Protein AF-A0ABD1KJH2-F1 (afdb_monomer)

Solvent-accessible surface area (backbone atoms only — not comparable to full-atom values): 18115 Å² total; per-residue (Å²): 64,39,42,34,45,56,58,54,55,60,38,41,44,38,69,63,39,40,56,50,40,53,75,70,66,50,57,67,69,61,44,49,51,54,33,47,62,28,43,69,40,74,42,67,56,70,62,90,91,47,66,54,73,73,44,67,38,58,54,17,41,66,80,92,47,86,57,35,66,54,52,54,48,62,62,51,56,87,71,77,53,78,57,99,46,35,38,56,47,76,56,88,60,42,35,36,44,50,59,61,67,54,98,81,52,46,62,70,48,52,52,52,52,52,54,49,52,54,47,27,57,76,60,53,45,48,69,26,66,91,68,20,34,32,58,69,73,69,88,61,96,77,68,79,86,80,80,73,57,66,57,100,88,40,73,43,50,75,41,63,62,49,74,57,96,89,41,45,47,34,37,81,71,53,35,64,72,30,48,52,53,40,44,56,54,42,51,58,42,46,51,52,53,49,53,43,44,75,69,68,52,52,48,70,61,45,46,49,46,40,52,69,62,33,45,51,60,65,53,53,68,26,66,78,46,52,88,68,44,53,72,71,55,50,54,54,49,38,51,52,44,52,54,44,15,66,66,36,71,47,93,60,84,46,59,66,60,51,22,52,55,50,34,52,52,48,49,50,60,32,71,76,28,87,85,38,92,57,22,67,60,56,55,54,58,69,74,45,91,62,87,88,60,63,88,69,62,72,79,81,74,87,80,84,87,78,86,87,89,133

InterPro domains:
  IPR000477 Reverse transcriptase domain [PF00078] (1-169)
  IPR000477 Reverse transcriptase domain [PS50878] (1-169)
  IPR015095 Alkylated DNA repair protein AlkB, homologue 8, N-terminal [PF09004] (175-213)

Organism: NCBI:txid363190

Structure (mmCIF, N/CA/C/O backbone):
data_AF-A0ABD1KJH2-F1
#
_entry.id   AF-A0ABD1KJH2-F1
#
loop_
_atom_site.group_PDB
_atom_site.id
_atom_site.type_symbol
_atom_site.label_atom_id
_atom_site.label_alt_id
_atom_site.label_comp_id
_atom_site.label_asym_id
_atom_site.label_entity_id
_atom_site.label_seq_id
_atom_site.pdbx_PDB_ins_code
_atom_site.Cartn_x
_atom_site.Cartn_y
_atom_site.Cartn_z
_atom_site.occupancy
_atom_site.B_iso_or_equiv
_atom_site.auth_seq_id
_atom_site.auth_comp_id
_atom_site.auth_asym_id
_atom_site.auth_atom_id
_atom_site.pdbx_PDB_model_num
ATOM 1 N N . MET A 1 1 ? 0.202 -4.446 14.230 1.00 95.38 1 MET A N 1
ATOM 2 C CA . MET A 1 1 ? -0.786 -5.326 13.575 1.00 95.38 1 MET A CA 1
ATOM 3 C C . MET A 1 1 ? -1.142 -4.833 12.180 1.00 95.38 1 MET A C 1
ATOM 5 O O . MET A 1 1 ? -1.310 -3.631 11.999 1.00 95.38 1 MET A O 1
ATOM 9 N N . PHE A 1 2 ? -1.287 -5.746 11.222 1.00 96.88 2 PHE A N 1
ATOM 10 C CA . PHE A 1 2 ? -1.829 -5.494 9.885 1.00 96.88 2 PHE A CA 1
ATOM 11 C C . PHE A 1 2 ? -3.152 -6.243 9.736 1.00 96.88 2 PHE A C 1
ATOM 13 O O . PHE A 1 2 ? -3.182 -7.448 9.970 1.00 96.88 2 PHE A O 1
ATOM 20 N N . PHE A 1 3 ? -4.206 -5.545 9.332 1.00 95.62 3 PHE A N 1
ATOM 21 C CA . PHE A 1 3 ? -5.552 -6.064 9.111 1.00 95.62 3 PHE A CA 1
ATOM 22 C C . PHE A 1 3 ? -5.906 -6.003 7.626 1.00 95.62 3 PHE A C 1
ATOM 24 O O . PHE A 1 3 ? -5.542 -5.054 6.923 1.00 95.62 3 PHE A O 1
ATOM 31 N N . ASP A 1 4 ? -6.662 -7.001 7.181 1.00 93.12 4 ASP A N 1
ATOM 32 C CA . ASP A 1 4 ? -7.236 -7.099 5.839 1.00 93.12 4 ASP A CA 1
ATOM 33 C C . ASP A 1 4 ? -8.707 -7.488 5.993 1.00 93.12 4 ASP A C 1
ATOM 35 O O . ASP A 1 4 ? -9.040 -8.350 6.812 1.00 93.12 4 ASP A O 1
ATOM 39 N N . PHE A 1 5 ? -9.591 -6.852 5.230 1.00 92.12 5 PHE A N 1
ATOM 40 C CA . PHE A 1 5 ? -11.009 -7.195 5.242 1.00 92.12 5 PHE A CA 1
ATOM 41 C C . PHE A 1 5 ? -11.312 -8.330 4.262 1.00 92.12 5 PHE A C 1
ATOM 43 O O . PHE A 1 5 ? -10.869 -8.340 3.111 1.00 92.12 5 PHE A O 1
ATOM 50 N N . SER A 1 6 ? -12.172 -9.250 4.680 1.00 88.06 6 SER A N 1
ATOM 51 C CA . SER A 1 6 ? -12.811 -10.212 3.793 1.00 88.06 6 SER A CA 1
ATOM 52 C C . SER A 1 6 ? -13.794 -9.466 2.892 1.00 88.06 6 SER A C 1
ATOM 54 O O . SER A 1 6 ? -14.919 -9.173 3.277 1.00 88.06 6 SER A O 1
ATOM 56 N N . SER A 1 7 ? -13.357 -9.143 1.672 1.00 85.56 7 SER A N 1
ATOM 57 C CA . SER A 1 7 ? -14.203 -8.548 0.631 1.00 85.56 7 SER A CA 1
ATOM 58 C C . SER A 1 7 ? -14.781 -7.157 0.970 1.00 85.56 7 SER A C 1
ATOM 60 O O . SER A 1 7 ? -15.967 -6.907 0.759 1.00 85.56 7 SER A O 1
ATOM 62 N N . ALA A 1 8 ? -13.924 -6.228 1.407 1.00 86.19 8 ALA A N 1
ATOM 63 C CA . ALA A 1 8 ? -14.274 -4.890 1.917 1.00 86.19 8 ALA A CA 1
ATOM 64 C C . ALA A 1 8 ? -15.369 -4.117 1.145 1.00 86.19 8 ALA A C 1
ATOM 66 O O . ALA A 1 8 ? -16.305 -3.598 1.743 1.00 86.19 8 ALA A O 1
ATOM 67 N N . PHE A 1 9 ? -15.285 -4.025 -0.186 1.00 87.69 9 PHE A N 1
ATOM 68 C CA . PHE A 1 9 ? -16.280 -3.267 -0.960 1.00 87.69 9 PHE A CA 1
ATOM 69 C C . PHE A 1 9 ? -17.652 -3.933 -0.993 1.00 87.69 9 PHE A C 1
ATOM 71 O O . PHE A 1 9 ? -18.656 -3.234 -1.077 1.00 87.69 9 PHE A O 1
ATOM 78 N N . ASN A 1 10 ? -17.705 -5.262 -0.902 1.00 87.94 10 ASN A N 1
ATOM 79 C CA . ASN A 1 10 ? -18.956 -6.013 -0.982 1.00 87.94 10 ASN A CA 1
ATOM 80 C C . ASN A 1 10 ? -19.683 -6.089 0.366 1.00 87.94 10 ASN A C 1
ATOM 82 O O . ASN A 1 10 ? -20.748 -6.685 0.426 1.00 87.94 10 ASN A O 1
ATOM 86 N N . THR A 1 11 ? -19.122 -5.523 1.437 1.00 90.69 11 THR A N 1
ATOM 87 C CA . THR A 1 11 ? -19.711 -5.562 2.785 1.00 90.69 11 THR A CA 1
ATOM 88 C C . THR A 1 11 ? -20.284 -4.219 3.237 1.00 90.69 11 THR A C 1
ATOM 90 O O . THR A 1 11 ? -20.877 -4.138 4.311 1.00 90.69 11 THR A O 1
ATOM 93 N N . ILE A 1 12 ? -20.152 -3.163 2.423 1.00 91.88 12 ILE A N 1
ATOM 94 C CA . ILE A 1 12 ? -20.725 -1.844 2.721 1.00 91.88 12 ILE A CA 1
ATOM 95 C C . ILE A 1 12 ? -22.243 -1.970 2.884 1.00 91.88 12 ILE A C 1
ATOM 97 O O . ILE A 1 12 ? -22.939 -2.398 1.968 1.00 91.88 12 ILE A O 1
ATOM 101 N N . GLN A 1 13 ? -22.762 -1.538 4.030 1.00 94.25 13 GLN A N 1
ATOM 102 C CA . GLN A 1 13 ? -24.199 -1.478 4.284 1.00 94.25 13 GLN A CA 1
ATOM 103 C C . GLN A 1 13 ? -24.724 -0.083 3.940 1.00 94.25 13 GLN A C 1
ATOM 105 O O . GLN A 1 13 ? -24.321 0.899 4.570 1.00 94.25 13 GLN A O 1
ATOM 110 N N . ALA A 1 14 ? -25.636 0.016 2.969 1.00 93.50 14 ALA A N 1
ATOM 111 C CA . ALA A 1 14 ? -26.140 1.301 2.474 1.00 93.50 14 ALA A CA 1
ATOM 112 C C . ALA A 1 14 ? -26.755 2.166 3.590 1.00 93.50 14 ALA A C 1
ATOM 114 O O . ALA A 1 14 ? -26.464 3.357 3.683 1.00 93.50 14 ALA A O 1
ATOM 115 N N . LEU A 1 15 ? -27.532 1.557 4.493 1.00 93.81 15 LEU A N 1
ATOM 116 C CA . LEU A 1 15 ? -28.161 2.263 5.616 1.00 93.81 15 LEU A CA 1
ATOM 117 C C . LEU A 1 15 ? -27.140 2.764 6.649 1.00 93.81 15 LEU A C 1
ATOM 119 O O . LEU A 1 15 ? -27.231 3.904 7.095 1.00 93.81 15 LEU A O 1
ATOM 123 N N . LEU A 1 16 ? -26.118 1.965 6.979 1.00 95.81 16 LEU A N 1
ATOM 124 C CA . LEU A 1 16 ? -25.054 2.415 7.886 1.00 95.81 16 LEU A CA 1
ATOM 125 C C . LEU A 1 16 ? -24.235 3.549 7.260 1.00 95.81 16 LEU A C 1
ATOM 127 O O . LEU A 1 16 ? -23.859 4.498 7.951 1.00 95.81 16 LEU A O 1
ATOM 131 N N . LEU A 1 17 ? -23.973 3.477 5.949 1.00 96.06 17 LEU A N 1
ATOM 132 C CA . LEU A 1 17 ? -23.301 4.556 5.234 1.00 96.06 17 LEU A CA 1
ATOM 133 C C . LEU A 1 17 ? -24.150 5.829 5.236 1.00 96.06 17 LEU A C 1
ATOM 135 O O . LEU A 1 17 ? -23.622 6.895 5.540 1.00 96.06 17 LEU A O 1
ATOM 139 N N . ARG A 1 18 ? -25.453 5.724 4.960 1.00 96.50 18 ARG A N 1
ATOM 140 C CA . ARG A 1 18 ? -26.409 6.838 5.021 1.00 96.50 18 ARG A CA 1
ATOM 141 C C . ARG A 1 18 ? -26.317 7.577 6.356 1.00 96.50 18 ARG A C 1
ATOM 143 O O . ARG A 1 18 ? -26.118 8.790 6.369 1.00 96.50 18 ARG A O 1
ATOM 150 N N . ASP A 1 19 ? -26.372 6.853 7.471 1.00 96.75 19 ASP A N 1
ATOM 151 C CA . ASP A 1 19 ? -26.316 7.450 8.810 1.00 96.75 19 ASP A CA 1
ATOM 152 C C . ASP A 1 19 ? -24.954 8.095 9.113 1.00 96.75 19 ASP A C 1
ATOM 154 O O . ASP A 1 19 ? -24.866 9.108 9.813 1.00 96.75 19 ASP A O 1
ATOM 158 N N . LYS A 1 20 ? -23.858 7.535 8.587 1.00 97.12 20 LYS A N 1
ATOM 159 C CA . LYS A 1 20 ? -22.526 8.159 8.667 1.00 97.12 20 LYS A CA 1
ATOM 160 C C . LYS A 1 20 ? -22.468 9.454 7.855 1.00 97.12 20 LYS A C 1
ATOM 162 O O . LYS A 1 20 ? -21.992 10.457 8.375 1.00 97.12 20 LYS A O 1
ATOM 167 N N . LEU A 1 21 ? -22.986 9.460 6.627 1.00 97.31 21 LEU A N 1
ATOM 168 C CA . LEU A 1 21 ? -22.992 10.640 5.757 1.00 97.31 21 LEU A CA 1
ATOM 169 C C . LEU A 1 21 ? -23.829 11.782 6.349 1.00 97.31 21 LEU A C 1
ATOM 171 O O . LEU A 1 21 ? -23.387 12.930 6.342 1.00 97.31 21 LEU A O 1
ATOM 175 N N . LEU A 1 22 ? -24.992 11.473 6.932 1.00 97.25 22 LEU A N 1
ATOM 176 C CA . LEU A 1 22 ? -25.810 12.467 7.636 1.00 97.25 22 LEU A CA 1
ATOM 177 C C . LEU A 1 22 ? -25.064 13.065 8.835 1.00 97.25 22 LEU A C 1
ATOM 179 O O . LEU A 1 22 ? -25.055 14.281 9.007 1.00 97.25 22 LEU A O 1
ATOM 183 N N . ARG A 1 23 ? -24.371 12.236 9.630 1.00 96.50 23 ARG A N 1
ATOM 184 C CA . ARG A 1 23 ? -23.531 12.711 10.747 1.00 96.50 23 ARG A CA 1
ATOM 185 C C . ARG A 1 23 ? -22.351 13.573 10.295 1.00 96.50 23 ARG A C 1
ATOM 187 O O . ARG A 1 23 ? -21.915 14.435 11.049 1.00 96.50 23 ARG A O 1
ATOM 194 N N . MET A 1 24 ? -21.853 13.367 9.077 1.00 96.38 24 MET A N 1
ATOM 195 C CA . MET A 1 24 ? -20.818 14.208 8.463 1.00 96.38 24 MET A CA 1
ATOM 196 C C . MET A 1 24 ? -21.357 15.533 7.908 1.00 96.38 24 MET A C 1
ATOM 198 O O . MET A 1 24 ? -20.565 16.353 7.449 1.00 96.38 24 MET A O 1
ATOM 202 N N . GLY A 1 25 ? -22.675 15.754 7.925 1.00 96.56 25 GLY A N 1
ATOM 203 C CA . GLY A 1 25 ? -23.295 16.958 7.371 1.00 96.56 25 GLY A CA 1
ATOM 204 C C . GLY A 1 25 ? -23.375 16.966 5.843 1.00 96.56 25 GLY A C 1
ATOM 205 O O . GLY A 1 25 ? -23.442 18.038 5.244 1.00 96.56 25 GLY A O 1
ATOM 206 N N . VAL A 1 26 ? -23.349 15.794 5.198 1.00 96.94 26 VAL A N 1
ATOM 207 C CA . VAL A 1 26 ? -23.596 15.687 3.753 1.00 96.94 26 VAL A CA 1
ATOM 208 C C . VAL A 1 26 ? -25.055 16.051 3.462 1.00 96.94 26 VAL A C 1
ATOM 210 O O . VAL A 1 26 ? -25.959 15.689 4.215 1.00 96.94 26 VAL A O 1
ATOM 213 N N . GLU A 1 27 ? -25.278 16.776 2.367 1.00 97.62 27 GLU A N 1
ATOM 214 C CA . GLU A 1 27 ? -26.602 17.254 1.963 1.00 97.62 27 GLU A CA 1
ATOM 215 C C . GLU A 1 27 ? -27.600 16.080 1.792 1.00 97.62 27 GLU A C 1
ATOM 217 O O . GLU A 1 27 ? -27.249 15.077 1.160 1.00 97.62 27 GLU A O 1
ATOM 222 N N . PRO A 1 28 ? -28.823 16.157 2.361 1.00 96.56 28 PRO A N 1
ATOM 223 C CA . PRO A 1 28 ? -29.771 15.037 2.374 1.00 96.56 28 PRO A CA 1
ATOM 224 C C . PRO A 1 28 ? -30.161 14.486 0.996 1.00 96.56 28 PRO A C 1
ATOM 226 O O . PRO A 1 28 ? -30.356 13.275 0.866 1.00 96.56 28 PRO A O 1
ATOM 229 N N . GLY A 1 29 ? -30.266 15.333 -0.030 1.00 97.62 29 GLY A N 1
ATOM 230 C CA . GLY A 1 29 ? -30.514 14.922 -1.411 1.00 97.62 29 GLY A CA 1
ATOM 231 C C . GLY A 1 29 ? -29.389 14.045 -1.958 1.00 97.62 29 GLY A C 1
ATOM 232 O O . GLY A 1 29 ? -29.650 12.954 -2.464 1.00 97.62 29 GLY A O 1
ATOM 233 N N . LEU A 1 30 ? -28.131 14.451 -1.770 1.00 96.94 30 LEU A N 1
ATOM 234 C CA . LEU A 1 30 ? -26.968 13.638 -2.136 1.00 96.94 30 LEU A CA 1
ATOM 235 C C . LEU A 1 30 ? -26.913 12.325 -1.345 1.00 96.94 30 LEU A C 1
ATOM 237 O O . LEU A 1 30 ? -26.617 11.279 -1.917 1.00 96.94 30 LEU A O 1
ATOM 241 N N . VAL A 1 31 ? -27.221 12.348 -0.046 1.00 97.25 31 VAL A N 1
ATOM 242 C CA . VAL A 1 31 ? -27.303 11.125 0.771 1.00 97.25 31 VAL A CA 1
ATOM 243 C C . VAL A 1 31 ? -28.367 10.164 0.236 1.00 97.25 31 VAL A C 1
ATOM 245 O O . VAL A 1 31 ? -28.123 8.958 0.165 1.00 97.25 31 VAL A O 1
ATOM 248 N N . THR A 1 32 ? -29.528 10.688 -0.154 1.00 95.88 32 THR A N 1
ATOM 249 C CA . THR A 1 32 ? -30.624 9.898 -0.731 1.00 95.88 32 THR A CA 1
ATOM 250 C C . THR A 1 32 ? -30.180 9.267 -2.046 1.00 95.88 32 THR A C 1
ATOM 252 O O . THR A 1 32 ? -30.239 8.047 -2.172 1.00 95.88 32 THR A O 1
ATOM 255 N N . TRP A 1 33 ? -29.584 10.058 -2.943 1.00 95.31 33 TRP A N 1
ATOM 256 C CA . TRP A 1 33 ? -29.038 9.562 -4.207 1.00 95.31 33 TRP A CA 1
ATOM 257 C C . TRP A 1 33 ? -27.969 8.476 -4.008 1.00 95.31 33 TRP A C 1
ATOM 259 O O . TRP A 1 33 ? -28.001 7.454 -4.687 1.00 95.31 33 TRP A O 1
ATOM 269 N N . ILE A 1 34 ? -27.038 8.649 -3.058 1.00 94.56 34 ILE A N 1
ATOM 270 C CA . ILE A 1 34 ? -26.020 7.627 -2.745 1.00 94.56 34 ILE A CA 1
ATOM 271 C C . ILE A 1 34 ? -26.677 6.351 -2.209 1.00 94.56 34 ILE A C 1
ATOM 273 O O . ILE A 1 34 ? -26.237 5.250 -2.536 1.00 94.56 34 ILE A O 1
ATOM 277 N N . THR A 1 35 ? -27.703 6.488 -1.368 1.00 94.06 35 THR A N 1
ATOM 278 C CA . THR A 1 35 ? -28.411 5.335 -0.799 1.00 94.06 35 THR A CA 1
ATOM 279 C C . THR A 1 35 ? -29.108 4.549 -1.906 1.00 94.06 35 THR A C 1
ATOM 281 O O . THR A 1 35 ? -28.865 3.353 -2.023 1.00 94.06 35 THR A O 1
ATOM 284 N N . GLU A 1 36 ? -29.875 5.226 -2.764 1.00 91.69 36 GLU A N 1
ATOM 285 C CA . GLU A 1 36 ? -30.549 4.630 -3.926 1.00 91.69 36 GLU A CA 1
ATOM 286 C C . GLU A 1 36 ? -29.548 3.984 -4.893 1.00 91.69 36 GLU A C 1
ATOM 288 O O . GLU A 1 36 ? -29.733 2.841 -5.306 1.00 91.69 36 GLU A O 1
ATOM 293 N N . TYR A 1 37 ? -28.426 4.658 -5.176 1.00 90.56 37 TYR A N 1
ATOM 294 C CA . TYR A 1 37 ? -27.330 4.125 -5.991 1.00 90.56 37 TYR A CA 1
ATOM 295 C C . TYR A 1 37 ? -26.793 2.785 -5.464 1.00 90.56 37 TYR A C 1
ATOM 297 O O . TYR A 1 37 ? -26.403 1.926 -6.254 1.00 90.56 37 TYR A O 1
ATOM 305 N N . LEU A 1 38 ? -26.751 2.597 -4.141 1.00 90.75 38 LEU A N 1
ATOM 306 C CA . LEU A 1 38 ? -26.267 1.364 -3.517 1.00 90.75 38 LEU A CA 1
ATOM 307 C C . LEU A 1 38 ? -27.341 0.280 -3.378 1.00 90.75 38 LEU A C 1
ATOM 309 O O . LEU A 1 38 ? -26.977 -0.886 -3.262 1.00 90.75 38 LEU A O 1
ATOM 313 N N . THR A 1 39 ? -28.629 0.634 -3.360 1.00 89.88 39 THR A N 1
ATOM 314 C CA . THR A 1 39 ? -29.721 -0.324 -3.110 1.00 89.88 39 THR A CA 1
ATOM 315 C C . THR A 1 39 ? -30.508 -0.726 -4.346 1.00 89.88 39 THR A C 1
ATOM 317 O O . THR A 1 39 ? -31.104 -1.797 -4.348 1.00 89.88 39 THR A O 1
ATOM 320 N N . GLU A 1 40 ? -30.532 0.102 -5.387 1.00 82.88 40 GLU A N 1
ATOM 321 C CA . GLU A 1 40 ? -31.359 -0.105 -6.583 1.00 82.88 40 GLU A CA 1
ATOM 322 C C . GLU A 1 40 ? -30.522 -0.414 -7.829 1.00 82.88 40 GLU A C 1
ATOM 324 O O . GLU A 1 40 ? -30.954 -0.191 -8.958 1.00 82.88 40 GLU A O 1
ATOM 329 N N . TRP A 1 41 ? -29.308 -0.939 -7.645 1.00 80.06 41 TRP A N 1
ATOM 330 C CA . TRP A 1 41 ? -28.417 -1.264 -8.755 1.00 80.06 41 TRP A CA 1
ATOM 331 C C . TRP A 1 41 ? -28.625 -2.709 -9.243 1.00 80.06 41 TRP A C 1
ATOM 333 O O . TRP A 1 41 ? -28.169 -3.646 -8.575 1.00 80.06 41 TRP A O 1
ATOM 343 N N . PRO A 1 42 ? -29.249 -2.941 -10.417 1.00 84.94 42 PRO A N 1
ATOM 344 C CA . PRO A 1 42 ? -29.352 -4.275 -10.992 1.00 84.94 42 PRO A CA 1
ATOM 345 C C . PRO A 1 42 ? -27.998 -4.741 -11.541 1.00 84.94 42 PRO A C 1
ATOM 347 O O . PRO A 1 42 ? -27.296 -4.017 -12.249 1.00 84.94 42 PRO A O 1
ATOM 350 N N . GLN A 1 43 ? -27.637 -5.982 -11.236 1.00 85.88 43 GLN A N 1
ATOM 351 C CA . GLN A 1 43 ? -26.412 -6.640 -11.677 1.00 85.88 43 GLN A CA 1
ATOM 352 C C . GLN A 1 43 ? -26.763 -7.924 -12.427 1.00 85.88 43 GLN A C 1
ATOM 354 O O . GLN A 1 43 ? -27.661 -8.658 -12.030 1.00 85.88 43 GLN A O 1
ATOM 359 N N . PHE A 1 44 ? -26.048 -8.216 -13.508 1.00 89.44 44 PHE A N 1
ATOM 360 C CA . PHE A 1 44 ? -26.189 -9.462 -14.259 1.00 89.44 44 PHE A CA 1
ATOM 361 C C . PHE A 1 44 ? -24.841 -9.856 -14.864 1.00 89.44 44 PHE A C 1
ATOM 363 O O . PHE A 1 44 ? -23.944 -9.025 -15.024 1.00 89.44 44 PHE A O 1
ATOM 370 N N . VAL A 1 45 ? -24.694 -11.130 -15.216 1.00 90.50 45 VAL A N 1
ATOM 371 C CA . VAL A 1 45 ? -23.494 -11.662 -15.868 1.00 90.50 45 VAL A CA 1
ATOM 372 C C . VAL A 1 45 ? -23.811 -11.932 -17.333 1.00 90.50 45 VAL A C 1
ATOM 374 O O . VAL A 1 45 ? -24.830 -12.541 -17.654 1.00 90.50 45 VAL A O 1
ATOM 377 N N . ARG A 1 46 ? -22.920 -11.501 -18.230 1.00 93.50 46 ARG A N 1
ATOM 378 C CA . ARG A 1 46 ? -22.999 -11.803 -19.661 1.00 93.50 46 ARG A CA 1
ATOM 379 C C . ARG A 1 46 ? -21.814 -12.666 -20.084 1.00 93.50 46 ARG A C 1
ATOM 381 O O . ARG A 1 46 ? -20.666 -12.280 -19.872 1.00 93.50 46 ARG A O 1
ATOM 388 N N . LEU A 1 47 ? -22.095 -13.806 -20.712 1.00 95.25 47 LEU A N 1
ATOM 389 C CA . LEU A 1 47 ? -21.100 -14.706 -21.296 1.00 95.25 47 LEU A CA 1
ATOM 390 C C . LEU A 1 47 ? -21.395 -14.878 -22.791 1.00 95.25 47 LEU A C 1
ATOM 392 O O . LEU A 1 47 ? -22.296 -15.622 -23.177 1.00 95.25 47 LEU A O 1
ATOM 396 N N . GLY A 1 48 ? -20.645 -14.168 -23.638 1.00 94.00 48 GLY A N 1
ATOM 397 C CA . GLY A 1 48 ? -20.938 -14.095 -25.073 1.00 94.00 48 GLY A CA 1
ATOM 398 C C . GLY A 1 48 ? -22.293 -13.428 -25.316 1.00 94.00 48 GLY A C 1
ATOM 399 O O . GLY A 1 48 ? -22.480 -12.265 -24.956 1.00 94.00 48 GLY A O 1
ATOM 400 N N . ASP A 1 49 ? -23.239 -14.175 -25.882 1.00 94.25 49 ASP A N 1
ATOM 401 C CA . ASP A 1 49 ? -24.605 -13.703 -26.155 1.00 94.25 49 ASP A CA 1
ATOM 402 C C . ASP A 1 49 ? -25.621 -14.103 -25.077 1.00 94.25 49 ASP A C 1
ATOM 404 O O . ASP A 1 49 ? -26.769 -13.665 -25.110 1.00 94.25 49 ASP A O 1
ATOM 408 N N . LEU A 1 50 ? -25.206 -14.897 -24.087 1.00 95.25 50 LEU A N 1
ATOM 409 C CA . LEU A 1 50 ? -26.059 -15.297 -22.972 1.00 95.25 50 LEU A CA 1
ATOM 410 C C . LEU A 1 50 ? -25.972 -14.269 -21.846 1.00 95.25 50 LEU A C 1
ATOM 412 O O . LEU A 1 50 ? -24.880 -13.850 -21.461 1.00 95.25 50 LEU A O 1
ATOM 416 N N . THR A 1 51 ? -27.126 -13.893 -21.299 1.00 95.81 51 THR A N 1
ATOM 417 C CA . THR A 1 51 ? -27.246 -12.952 -20.177 1.00 95.81 51 THR A CA 1
ATOM 418 C C . THR A 1 51 ? -28.034 -13.621 -19.058 1.00 95.81 51 THR A C 1
ATOM 420 O O . THR A 1 51 ? -29.045 -14.266 -19.331 1.00 95.81 51 THR A O 1
ATOM 423 N N . SER A 1 52 ? -27.556 -13.512 -17.818 1.00 94.62 52 SER A N 1
ATOM 424 C CA . SER A 1 52 ? -28.296 -13.993 -16.651 1.00 94.62 52 SER A CA 1
ATOM 425 C C . SER A 1 52 ? -29.508 -13.111 -16.362 1.00 94.62 52 SER A C 1
ATOM 427 O O . SER A 1 52 ? -29.615 -11.986 -16.852 1.00 94.62 52 SER A O 1
ATOM 429 N N . GLU A 1 53 ? -30.383 -13.587 -15.485 1.00 93.38 53 GLU A N 1
ATOM 430 C CA . GLU A 1 53 ? -31.357 -12.716 -14.835 1.00 93.38 53 GLU A CA 1
ATOM 431 C C . GLU A 1 53 ? -30.644 -11.620 -14.025 1.00 93.38 53 GLU A C 1
ATOM 433 O O . GLU A 1 53 ? -29.496 -11.791 -13.588 1.00 93.38 53 GLU A O 1
ATOM 438 N N . ALA A 1 54 ? -31.318 -10.479 -13.868 1.00 91.06 54 ALA A N 1
ATOM 439 C CA . ALA A 1 54 ? -30.810 -9.362 -13.090 1.00 91.06 54 ALA A CA 1
ATOM 440 C C . ALA A 1 54 ? -31.089 -9.579 -11.600 1.00 91.06 54 ALA A C 1
ATOM 442 O O . ALA A 1 54 ? -32.206 -9.903 -11.204 1.00 91.06 54 ALA A O 1
ATOM 443 N N . VAL A 1 55 ? -30.073 -9.348 -10.776 1.00 87.94 55 VAL A N 1
ATOM 444 C CA . VAL A 1 55 ? -30.145 -9.392 -9.317 1.00 87.94 55 VAL A CA 1
ATOM 445 C C . VAL A 1 55 ? -29.878 -7.994 -8.785 1.00 87.94 55 VAL A C 1
ATOM 447 O O . VAL A 1 55 ? -28.898 -7.357 -9.164 1.00 87.94 55 VAL A O 1
ATOM 450 N N . VAL A 1 56 ? -30.741 -7.513 -7.898 1.00 84.88 56 VAL A N 1
ATOM 451 C CA . VAL A 1 56 ? -30.518 -6.260 -7.174 1.00 84.88 56 VAL A CA 1
ATOM 452 C C . VAL A 1 56 ? -29.853 -6.597 -5.844 1.00 84.88 56 VAL A C 1
ATOM 454 O O . VAL A 1 56 ? -30.360 -7.432 -5.094 1.00 84.88 56 VAL A O 1
ATOM 457 N N . SER A 1 57 ? -28.707 -5.975 -5.565 1.00 80.88 57 SER A N 1
ATOM 458 C CA . SER A 1 57 ? -28.028 -6.097 -4.272 1.00 80.88 57 SER A CA 1
ATOM 459 C C . SER A 1 57 ? -28.278 -4.849 -3.442 1.00 80.88 57 SER A C 1
ATOM 461 O O . SER A 1 57 ? -28.123 -3.740 -3.940 1.00 80.88 57 SER A O 1
ATOM 463 N N . SER A 1 58 ? -28.608 -5.036 -2.166 1.00 81.88 58 SER A N 1
ATOM 464 C CA . SER A 1 58 ? -28.687 -3.964 -1.168 1.00 81.88 58 SER A CA 1
ATOM 465 C C . SER A 1 58 ? -27.414 -3.833 -0.322 1.00 81.88 58 SER A C 1
ATOM 467 O O . SER A 1 58 ? -27.349 -2.993 0.579 1.00 81.88 58 SER A O 1
ATOM 469 N N . ILE A 1 59 ? -26.411 -4.677 -0.592 1.00 87.62 59 ILE A N 1
ATOM 470 C CA . ILE A 1 59 ? -25.147 -4.743 0.141 1.00 87.62 59 ILE A CA 1
ATOM 471 C C . ILE A 1 59 ? -23.983 -4.621 -0.841 1.00 87.62 59 ILE A C 1
ATOM 473 O O . ILE A 1 59 ? -23.958 -5.243 -1.909 1.00 87.62 59 ILE A O 1
ATOM 477 N N . GLY A 1 60 ? -22.991 -3.845 -0.427 1.00 87.94 60 GLY A N 1
ATOM 478 C CA . GLY A 1 60 ? -21.768 -3.601 -1.161 1.00 87.94 60 GLY A CA 1
ATOM 479 C C . GLY A 1 60 ? -21.872 -2.425 -2.123 1.00 87.94 60 GLY A C 1
ATOM 480 O O . GLY A 1 60 ? -22.950 -1.990 -2.514 1.00 87.94 60 GLY A O 1
ATOM 481 N N . ALA A 1 61 ? -20.715 -1.904 -2.514 1.00 87.19 61 ALA A N 1
ATOM 482 C CA . ALA A 1 61 ? -20.612 -0.915 -3.574 1.00 87.19 61 ALA A CA 1
ATOM 483 C C . ALA A 1 61 ? -20.163 -1.592 -4.882 1.00 87.19 61 ALA A C 1
ATOM 485 O O . ALA A 1 61 ? -19.246 -2.421 -4.850 1.00 87.19 61 ALA A O 1
ATOM 486 N N . PRO A 1 62 ? -20.747 -1.235 -6.043 1.00 83.25 62 PRO A N 1
ATOM 487 C CA . PRO A 1 62 ? -20.386 -1.837 -7.324 1.00 83.25 62 PRO A CA 1
ATOM 488 C C . PRO A 1 62 ? -18.881 -1.734 -7.618 1.00 83.25 62 PRO A C 1
ATOM 490 O O . PRO A 1 62 ? -18.317 -0.636 -7.725 1.00 83.25 62 PRO A O 1
ATOM 493 N N . GLN A 1 63 ? -18.203 -2.877 -7.741 1.00 80.50 63 GLN A N 1
ATOM 494 C CA . GLN A 1 63 ? -16.765 -2.899 -8.014 1.00 80.50 63 GLN A CA 1
ATOM 495 C C . GLN A 1 63 ? -16.463 -2.364 -9.418 1.00 80.50 63 GLN A C 1
ATOM 497 O O . GLN A 1 63 ? -17.194 -2.617 -10.371 1.00 80.50 63 GLN A O 1
ATOM 502 N N . GLY A 1 64 ? -15.369 -1.611 -9.546 1.00 82.06 64 GLY A N 1
ATOM 503 C CA . GLY A 1 64 ? -14.968 -0.985 -10.811 1.00 82.06 64 GLY A CA 1
ATOM 504 C C . GLY A 1 64 ? -15.590 0.389 -11.070 1.00 82.06 64 GLY A C 1
ATOM 505 O O . GLY A 1 64 ? -15.209 1.048 -12.035 1.00 82.06 64 GLY A O 1
ATOM 506 N N . THR A 1 65 ? -16.487 0.863 -10.200 1.00 87.38 65 THR A N 1
ATOM 507 C CA . THR A 1 65 ? -16.980 2.244 -10.271 1.00 87.38 65 THR A CA 1
ATOM 508 C C . THR A 1 65 ? -16.023 3.214 -9.578 1.00 87.38 65 THR A C 1
ATOM 510 O O . THR A 1 65 ? -15.326 2.864 -8.623 1.00 87.38 65 THR A O 1
ATOM 513 N N . VAL A 1 66 ? -15.998 4.461 -10.056 1.00 89.12 66 VAL A N 1
ATOM 514 C CA . VAL A 1 66 ? -15.157 5.536 -9.495 1.00 89.12 66 VAL A CA 1
ATOM 515 C C . VAL A 1 66 ? -15.573 5.891 -8.063 1.00 89.12 66 VAL A C 1
ATOM 517 O O . VAL A 1 66 ? -14.746 6.337 -7.271 1.00 89.12 66 VAL A O 1
ATOM 520 N N . LEU A 1 67 ? -16.846 5.673 -7.717 1.00 90.69 67 LEU A N 1
ATOM 521 C CA . LEU A 1 67 ? -17.416 6.086 -6.440 1.00 90.69 67 LEU A CA 1
ATOM 522 C C . LEU A 1 67 ? -17.125 5.087 -5.306 1.00 90.69 67 LEU A C 1
ATOM 524 O O . LEU A 1 67 ? -16.899 5.511 -4.175 1.00 90.69 67 LEU A O 1
ATOM 528 N N . SER A 1 68 ? -17.044 3.782 -5.590 1.00 91.06 68 SER A N 1
ATOM 529 C CA . SER A 1 68 ? -16.849 2.740 -4.565 1.00 91.06 68 SER A CA 1
ATOM 530 C C . SER A 1 68 ? -15.649 2.968 -3.626 1.00 91.06 68 SER A C 1
ATOM 532 O O . SER A 1 68 ? -15.839 2.863 -2.412 1.00 91.06 68 SER A O 1
ATOM 534 N N . PRO A 1 69 ? -14.440 3.344 -4.104 1.00 92.06 69 PRO A N 1
ATOM 535 C CA . PRO A 1 69 ? -13.307 3.681 -3.230 1.00 92.06 69 PRO A CA 1
ATOM 536 C C . PRO A 1 69 ? -13.588 4.834 -2.260 1.00 92.06 69 PRO A C 1
ATOM 538 O O . PRO A 1 69 ? -13.183 4.792 -1.095 1.00 92.06 69 PRO A O 1
ATOM 541 N N . VAL A 1 70 ? -14.300 5.861 -2.729 1.00 92.75 70 VAL A N 1
ATOM 542 C CA . VAL A 1 70 ? -14.660 7.029 -1.916 1.00 92.75 70 VAL A CA 1
ATOM 543 C C . VAL A 1 70 ? -15.683 6.632 -0.858 1.00 92.75 70 VAL A C 1
ATOM 545 O O . VAL A 1 70 ? -15.493 6.948 0.314 1.00 92.75 70 VAL A O 1
ATOM 548 N N . LEU A 1 71 ? -16.717 5.876 -1.238 1.00 94.31 71 LEU A N 1
ATOM 549 C CA . LEU A 1 71 ? -17.739 5.405 -0.300 1.00 94.31 71 LEU A CA 1
ATOM 550 C C . LEU A 1 71 ? -17.141 4.514 0.785 1.00 94.31 71 LEU A C 1
ATOM 552 O O . LEU A 1 71 ? -17.475 4.693 1.948 1.00 94.31 71 LEU A O 1
ATOM 556 N N . PHE A 1 72 ? -16.209 3.621 0.443 1.00 94.00 72 PHE A N 1
ATOM 557 C CA . PHE A 1 72 ? -15.520 2.803 1.444 1.00 94.00 72 PHE A CA 1
ATOM 558 C C . PHE A 1 72 ? -14.661 3.648 2.398 1.00 94.00 72 PHE A C 1
ATOM 560 O O . PHE A 1 72 ? -14.639 3.419 3.609 1.00 94.00 72 PHE A O 1
ATOM 567 N N . THR A 1 73 ? -13.985 4.671 1.870 1.00 94.00 73 THR A N 1
ATOM 568 C CA . THR A 1 73 ? -13.214 5.613 2.695 1.00 94.00 73 THR A CA 1
ATOM 569 C C . THR A 1 73 ? -14.129 6.339 3.685 1.00 94.00 73 THR A C 1
ATOM 571 O O . THR A 1 73 ? -13.831 6.371 4.875 1.00 94.00 73 THR A O 1
ATOM 574 N N . LEU A 1 74 ? -15.274 6.855 3.226 1.00 94.62 74 LEU A N 1
ATOM 575 C CA . LEU A 1 74 ? -16.270 7.514 4.081 1.00 94.62 74 LEU A CA 1
ATOM 576 C C . LEU A 1 74 ? -16.886 6.540 5.093 1.00 94.62 74 LEU A C 1
ATOM 578 O O . LEU A 1 74 ? -17.037 6.880 6.263 1.00 94.62 74 LEU A O 1
ATOM 582 N N . TYR A 1 75 ? -17.169 5.307 4.675 1.00 95.50 75 TYR A N 1
ATOM 583 C CA . TYR A 1 75 ? -17.730 4.261 5.529 1.00 95.50 75 TYR A CA 1
ATOM 584 C C . TYR A 1 75 ? -16.851 3.954 6.744 1.00 95.50 75 TYR A C 1
ATOM 586 O O . TYR A 1 75 ? -17.356 3.676 7.829 1.00 95.50 75 TYR A O 1
ATOM 594 N N . THR A 1 76 ? -15.532 4.017 6.563 1.00 95.25 76 THR A N 1
ATOM 595 C CA . THR A 1 76 ? -14.554 3.652 7.592 1.00 95.25 76 THR A CA 1
ATOM 596 C C . THR A 1 76 ? -13.938 4.852 8.307 1.00 95.25 76 THR A C 1
ATOM 598 O O . THR A 1 76 ? -13.110 4.671 9.199 1.00 95.25 76 THR A O 1
ATOM 601 N N . THR A 1 77 ? -14.265 6.089 7.919 1.00 93.31 77 THR A N 1
ATOM 602 C CA . THR A 1 77 ? -13.530 7.272 8.396 1.00 93.31 77 THR A CA 1
ATOM 603 C C . THR A 1 77 ? -13.789 7.613 9.863 1.00 93.31 77 THR A C 1
ATOM 605 O O . THR A 1 77 ? -12.922 8.219 10.484 1.00 93.31 77 THR A O 1
ATOM 608 N N . ASP A 1 78 ? -14.940 7.220 10.410 1.00 94.12 78 ASP A N 1
ATOM 609 C CA . ASP A 1 78 ? -15.382 7.524 11.776 1.00 94.12 78 ASP A CA 1
ATOM 610 C C . ASP A 1 78 ? -14.600 6.768 12.856 1.00 94.12 78 ASP A C 1
ATOM 612 O O . ASP A 1 78 ? -14.606 7.188 14.010 1.00 94.12 78 ASP A O 1
ATOM 616 N N . PHE A 1 79 ? -13.881 5.703 12.492 1.00 95.25 79 PHE A N 1
ATOM 617 C CA . PHE A 1 79 ? -12.906 5.079 13.381 1.00 95.25 79 PHE A CA 1
ATOM 618 C C . PHE A 1 79 ? -11.496 5.560 13.060 1.00 95.25 79 PHE A C 1
ATOM 620 O O . PHE A 1 79 ? -10.878 5.150 12.073 1.00 95.25 79 PHE A O 1
ATOM 627 N N . SER A 1 80 ? -10.965 6.436 13.899 1.00 93.88 80 SER A N 1
ATOM 628 C CA . SER A 1 80 ? -9.593 6.926 13.806 1.00 93.88 80 SER A CA 1
ATOM 629 C C . SER A 1 80 ? -8.966 6.952 15.185 1.00 93.88 80 SER A C 1
ATOM 631 O O . SER A 1 80 ? -9.618 7.361 16.142 1.00 93.88 80 SER A O 1
ATOM 633 N N . TYR A 1 81 ? -7.694 6.580 15.266 1.00 94.19 81 TYR A N 1
ATOM 634 C CA . TYR A 1 81 ? -6.951 6.616 16.514 1.00 94.19 81 TYR A CA 1
ATOM 635 C C . TYR A 1 81 ? -5.529 7.109 16.281 1.00 94.19 81 TYR A C 1
ATOM 637 O O . TYR A 1 81 ? -4.838 6.633 15.374 1.00 94.19 81 TYR A O 1
ATOM 645 N N . ASN A 1 82 ? -5.098 8.057 17.108 1.00 92.12 82 ASN A N 1
ATOM 646 C CA . ASN A 1 82 ? -3.747 8.588 17.083 1.00 92.12 82 ASN A CA 1
ATOM 647 C C . ASN A 1 82 ? -3.361 9.125 18.466 1.00 92.12 82 ASN A C 1
ATOM 649 O O . ASN A 1 82 ? -3.968 10.077 18.953 1.00 92.12 82 ASN A O 1
ATOM 653 N N . SER A 1 83 ? -2.329 8.538 19.056 1.00 91.44 83 SER A N 1
ATOM 654 C CA . SER A 1 83 ? -1.661 8.967 20.281 1.00 91.44 83 SER A CA 1
ATOM 655 C C . SER A 1 83 ? -0.143 9.010 20.052 1.00 91.44 83 SER A C 1
ATOM 657 O O . SER A 1 83 ? 0.346 8.725 18.956 1.00 91.44 83 SER A O 1
ATOM 659 N N . GLU A 1 84 ? 0.626 9.385 21.074 1.00 86.38 84 GLU A N 1
ATOM 660 C CA . GLU A 1 84 ? 2.095 9.397 20.992 1.00 86.38 84 GLU A CA 1
ATOM 661 C C . GLU A 1 84 ? 2.691 7.992 20.819 1.00 86.38 84 GLU A C 1
ATOM 663 O O . GLU A 1 84 ? 3.749 7.826 20.208 1.00 86.38 84 GLU A O 1
ATOM 668 N N . THR A 1 85 ? 2.014 6.979 21.358 1.00 90.50 85 THR A N 1
ATOM 669 C CA . THR A 1 85 ? 2.488 5.595 21.421 1.00 90.50 85 THR A CA 1
ATOM 670 C C . THR A 1 85 ? 1.740 4.670 20.476 1.00 90.50 85 THR A C 1
ATOM 672 O O . THR A 1 85 ? 2.340 3.703 20.021 1.00 90.50 85 THR A O 1
ATOM 675 N N . CYS A 1 86 ? 0.496 4.960 20.097 1.00 93.62 86 CYS A N 1
ATOM 676 C CA . CYS A 1 86 ? -0.292 4.128 19.191 1.00 93.62 86 CYS A CA 1
ATOM 677 C C . CYS A 1 86 ? -0.921 4.951 18.066 1.00 93.62 86 CYS A C 1
ATOM 679 O O . CYS A 1 86 ? -1.543 5.982 18.292 1.00 93.62 86 CYS A O 1
ATOM 681 N N . HIS A 1 87 ? -0.819 4.474 16.829 1.00 92.25 87 HIS A N 1
ATOM 682 C CA . HIS A 1 87 ? -1.444 5.136 15.688 1.00 92.25 87 HIS A CA 1
ATOM 683 C C . HIS A 1 87 ? -2.036 4.137 14.702 1.00 92.25 87 HIS A C 1
ATOM 685 O O . HIS A 1 87 ? -1.489 3.057 14.458 1.00 92.25 87 HIS A O 1
ATOM 691 N N . MET A 1 88 ? -3.162 4.529 14.113 1.00 94.75 88 MET A N 1
ATOM 692 C CA . MET A 1 88 ? -3.870 3.751 13.111 1.00 94.75 88 MET A CA 1
ATOM 693 C C . MET A 1 88 ? -3.719 4.384 11.728 1.00 94.75 88 MET A C 1
ATOM 695 O O . MET A 1 88 ? -3.951 5.575 11.533 1.00 94.75 88 MET A O 1
ATOM 699 N N . GLN A 1 89 ? -3.357 3.564 10.748 1.00 93.19 89 GLN A N 1
ATOM 700 C CA . GLN A 1 89 ? -3.212 3.948 9.350 1.00 93.19 89 GLN A CA 1
ATOM 701 C C . GLN A 1 89 ? -4.198 3.143 8.512 1.00 93.19 89 GLN A C 1
ATOM 703 O O . GLN A 1 89 ? -4.223 1.917 8.591 1.00 93.19 89 GLN A O 1
ATOM 708 N N . LYS A 1 90 ? -4.991 3.829 7.691 1.00 93.06 90 LYS A N 1
ATOM 709 C CA . LYS A 1 90 ? -5.924 3.209 6.747 1.00 93.06 90 LYS A CA 1
ATOM 710 C C . LYS A 1 90 ? -5.498 3.538 5.326 1.00 93.06 90 LYS A C 1
ATOM 712 O O . LYS A 1 90 ? -5.216 4.694 5.015 1.00 93.06 90 LYS A O 1
ATOM 717 N N . PHE A 1 91 ? -5.488 2.536 4.461 1.00 90.50 91 PHE A N 1
ATOM 718 C CA . PHE A 1 91 ? -5.314 2.695 3.026 1.00 90.50 91 PHE A CA 1
ATOM 719 C C . PHE A 1 91 ? -6.289 1.769 2.304 1.00 90.50 91 PHE A C 1
ATOM 721 O O . PHE A 1 91 ? -6.022 0.580 2.132 1.00 90.50 91 PHE A O 1
ATOM 728 N N . SER A 1 92 ? -7.428 2.323 1.879 1.00 86.75 92 SER A N 1
ATOM 729 C CA . SER A 1 92 ? -8.554 1.519 1.398 1.00 86.75 92 SER A CA 1
ATOM 730 C C . SER A 1 92 ? -8.887 0.427 2.427 1.00 86.75 92 SER A C 1
ATOM 732 O O . SER A 1 92 ? -9.111 0.741 3.592 1.00 86.75 92 SER A O 1
ATOM 734 N N . ASP A 1 93 ? -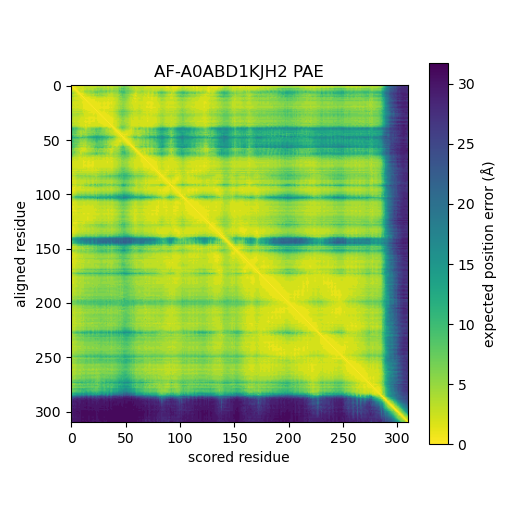8.868 -0.837 2.020 1.00 86.38 93 ASP A N 1
ATOM 735 C CA . ASP A 1 93 ? -9.151 -2.029 2.816 1.00 86.38 93 ASP A CA 1
ATOM 736 C C . ASP A 1 93 ? -7.989 -2.474 3.719 1.00 86.38 93 ASP A C 1
ATOM 738 O O . ASP A 1 93 ? -8.185 -3.282 4.624 1.00 86.38 93 ASP A O 1
ATOM 742 N N . ASN A 1 94 ? -6.783 -1.949 3.499 1.00 91.12 94 ASN A N 1
ATOM 743 C CA . ASN A 1 94 ? -5.621 -2.255 4.319 1.00 91.12 94 ASN A CA 1
ATOM 744 C C . ASN A 1 94 ? -5.608 -1.328 5.535 1.00 91.12 94 ASN A C 1
ATOM 746 O O . ASN A 1 94 ? -5.511 -0.108 5.390 1.00 91.1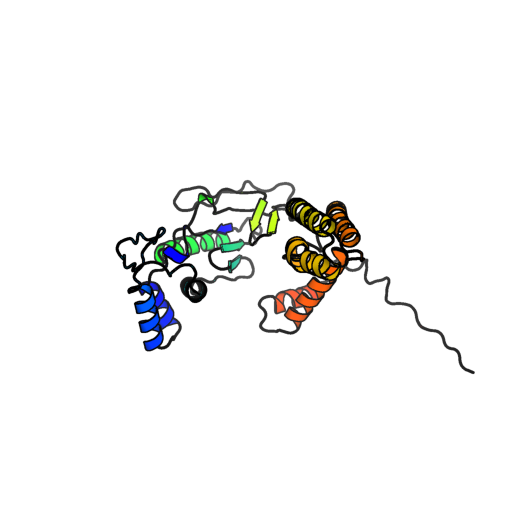2 94 ASN A O 1
ATOM 750 N N . THR A 1 95 ? -5.654 -1.899 6.737 1.00 94.75 95 THR A N 1
ATOM 751 C CA . THR A 1 95 ? -5.518 -1.137 7.985 1.00 94.75 95 THR A CA 1
ATOM 752 C C . THR A 1 95 ? -4.306 -1.627 8.760 1.00 94.75 95 THR A C 1
ATOM 754 O O . THR A 1 95 ? -4.077 -2.826 8.880 1.00 94.75 95 THR A O 1
ATOM 757 N N . ALA A 1 96 ? -3.515 -0.714 9.307 1.00 96.69 96 ALA A N 1
ATOM 758 C CA . ALA A 1 96 ? -2.413 -1.039 10.198 1.00 96.69 96 ALA A CA 1
ATOM 759 C C . ALA A 1 96 ? -2.567 -0.283 11.514 1.00 96.69 96 ALA A C 1
ATOM 761 O O . ALA A 1 96 ? -2.794 0.925 11.523 1.00 96.69 96 ALA A O 1
ATOM 762 N N . ILE A 1 97 ? -2.402 -1.000 12.621 1.00 96.94 97 ILE A N 1
ATOM 763 C CA . ILE A 1 97 ? -2.275 -0.419 13.956 1.00 96.94 97 ILE A CA 1
ATOM 764 C C . ILE A 1 97 ? -0.830 -0.613 14.390 1.00 96.94 97 ILE A C 1
ATOM 766 O O . ILE A 1 97 ? -0.325 -1.740 14.429 1.00 96.94 97 ILE A O 1
ATOM 770 N N . VAL A 1 98 ? -0.157 0.487 14.703 1.00 95.31 98 VAL A N 1
ATOM 771 C CA . VAL A 1 98 ? 1.238 0.498 15.138 1.00 95.31 98 VAL A CA 1
ATOM 772 C C . VAL A 1 98 ? 1.280 1.022 16.565 1.00 95.31 98 VAL A C 1
ATOM 774 O O . VAL A 1 98 ? 0.901 2.164 16.807 1.00 95.31 98 VAL A O 1
ATOM 777 N N . GLY A 1 99 ? 1.741 0.183 17.493 1.00 94.38 99 GLY A N 1
ATOM 778 C CA . GLY A 1 99 ? 1.921 0.525 18.901 1.00 94.38 99 GLY A CA 1
ATOM 779 C C . GLY A 1 99 ? 3.390 0.462 19.318 1.00 94.38 99 GLY A C 1
ATOM 780 O O . GLY A 1 99 ? 4.103 -0.480 18.975 1.00 94.38 99 GLY A O 1
ATOM 781 N N . CYS A 1 100 ? 3.847 1.464 20.062 1.00 92.38 100 CYS A N 1
ATOM 782 C CA . CYS A 1 100 ? 5.148 1.526 20.710 1.00 92.38 100 CYS A CA 1
ATOM 783 C C . CYS A 1 100 ? 5.002 1.005 22.141 1.00 92.38 100 CYS A C 1
ATOM 785 O O . CYS A 1 100 ? 4.520 1.707 23.027 1.00 92.38 100 CYS A O 1
ATOM 787 N N . ILE A 1 101 ? 5.431 -0.236 22.358 1.00 90.00 101 ILE A N 1
ATOM 788 C CA . ILE A 1 101 ? 5.387 -0.888 23.668 1.00 90.00 101 ILE A CA 1
ATOM 789 C C . ILE A 1 101 ? 6.659 -0.516 24.437 1.00 90.00 101 ILE A C 1
ATOM 791 O O . ILE A 1 101 ? 7.770 -0.803 23.985 1.00 90.00 101 ILE A O 1
ATOM 795 N N . ARG A 1 102 ? 6.508 0.106 25.610 1.00 86.06 102 ARG A N 1
ATOM 796 C CA . ARG A 1 102 ? 7.614 0.471 26.515 1.00 86.06 102 ARG A CA 1
ATOM 797 C C . ARG A 1 102 ? 7.412 -0.189 27.866 1.00 86.06 102 ARG A C 1
ATOM 799 O O . ARG A 1 102 ? 6.288 -0.252 28.342 1.00 86.06 102 ARG A O 1
ATOM 806 N N . ASP A 1 103 ? 8.481 -0.722 28.452 1.00 83.56 103 ASP A N 1
ATOM 807 C CA . ASP A 1 103 ? 8.453 -1.340 29.789 1.00 83.56 103 ASP A CA 1
ATOM 808 C C . ASP A 1 103 ? 7.347 -2.400 29.972 1.00 83.56 103 ASP A C 1
ATOM 810 O O . ASP A 1 103 ? 6.756 -2.545 31.039 1.00 83.56 103 ASP A O 1
ATOM 814 N N . GLY A 1 104 ? 7.033 -3.131 28.895 1.00 79.81 104 GLY A N 1
ATOM 815 C CA . GLY A 1 104 ? 5.970 -4.144 28.875 1.00 79.81 104 GLY A CA 1
ATOM 816 C C . GLY A 1 104 ? 4.541 -3.585 28.859 1.00 79.81 104 GLY A C 1
ATOM 817 O O . GLY A 1 104 ? 3.590 -4.358 28.905 1.00 79.81 104 GLY A O 1
ATOM 818 N N . GLN A 1 105 ? 4.364 -2.266 28.770 1.00 86.62 105 GLN A N 1
ATOM 819 C CA . GLN A 1 105 ? 3.055 -1.622 28.686 1.00 86.62 105 GLN A CA 1
ATOM 820 C C . GLN A 1 105 ? 2.492 -1.735 27.266 1.00 86.62 105 GLN A C 1
ATOM 822 O O . GLN A 1 105 ? 2.744 -0.897 26.404 1.00 86.62 105 GLN A O 1
ATOM 827 N N . GLU A 1 106 ? 1.728 -2.798 27.023 1.00 90.56 106 GLU A N 1
ATOM 828 C CA . GLU A 1 106 ? 1.047 -3.067 25.745 1.00 90.56 106 GLU A CA 1
ATOM 829 C C . GLU A 1 106 ? -0.463 -2.779 25.778 1.00 90.56 106 GLU A C 1
ATOM 831 O O . GLU A 1 106 ? -1.167 -2.997 24.793 1.00 90.56 106 GLU A O 1
ATOM 836 N N . ARG A 1 107 ? -0.974 -2.287 26.915 1.00 92.44 107 ARG A N 1
ATOM 837 C CA . ARG A 1 107 ? -2.414 -2.143 27.170 1.00 92.44 107 ARG A CA 1
ATOM 838 C C . ARG A 1 107 ? -3.121 -1.274 26.135 1.00 92.44 107 ARG A C 1
ATOM 840 O O . ARG A 1 107 ? -4.155 -1.678 25.628 1.00 92.44 107 ARG A O 1
ATOM 847 N N . GLU A 1 108 ? -2.568 -0.105 25.819 1.00 94.69 108 GLU A N 1
ATOM 848 C CA . GLU A 1 108 ? -3.165 0.815 24.842 1.00 94.69 108 GLU A CA 1
ATOM 849 C C . GLU A 1 108 ? -3.302 0.159 23.463 1.00 94.69 108 GLU A C 1
ATOM 851 O O . GLU A 1 108 ? -4.370 0.202 22.860 1.00 94.69 108 GLU A O 1
ATOM 856 N N . TYR A 1 109 ? -2.242 -0.511 23.002 1.00 94.88 109 TYR A N 1
ATOM 857 C CA . TYR A 1 109 ? -2.243 -1.239 21.738 1.00 94.88 109 TYR A CA 1
ATOM 858 C C . TYR A 1 109 ? -3.312 -2.335 21.721 1.00 94.88 109 TYR A C 1
ATOM 860 O O . TYR A 1 109 ? -4.067 -2.427 20.756 1.00 94.88 109 TYR A O 1
ATOM 868 N N . ARG A 1 110 ? -3.409 -3.138 22.788 1.00 94.25 110 ARG A N 1
ATOM 869 C CA . ARG A 1 110 ? -4.402 -4.218 22.868 1.00 94.25 110 ARG A CA 1
ATOM 870 C C . ARG A 1 110 ? -5.833 -3.707 22.919 1.00 94.25 110 ARG A C 1
ATOM 872 O O . ARG A 1 110 ? -6.645 -4.178 22.134 1.00 94.25 110 ARG A O 1
ATOM 879 N N . CYS A 1 111 ? -6.113 -2.711 23.759 1.00 94.69 111 CYS A N 1
ATOM 880 C CA . CYS A 1 111 ? -7.437 -2.093 23.815 1.00 94.69 111 CYS A CA 1
ATOM 881 C C . CYS A 1 111 ? -7.827 -1.510 22.453 1.00 94.69 111 CYS A C 1
ATOM 883 O O . CYS A 1 111 ? -8.933 -1.740 21.989 1.00 94.69 111 CYS A O 1
ATOM 885 N N . LEU A 1 112 ? -6.902 -0.841 21.757 1.00 96.31 112 LEU A N 1
ATOM 886 C CA . LEU A 1 112 ? -7.176 -0.310 20.424 1.00 96.31 112 LEU A CA 1
ATOM 887 C C . LEU A 1 112 ? -7.476 -1.412 19.394 1.00 96.31 112 LEU A C 1
ATOM 889 O O . LEU A 1 112 ? -8.336 -1.230 18.533 1.00 96.31 112 LEU A O 1
ATOM 893 N N . VAL A 1 113 ? -6.774 -2.547 19.454 1.00 95.81 113 VAL A N 1
ATOM 894 C CA . VAL A 1 113 ? -7.076 -3.698 18.591 1.00 95.81 113 VAL A CA 1
ATOM 895 C C . VAL A 1 113 ? -8.469 -4.253 18.900 1.00 95.81 113 VAL A C 1
ATOM 897 O O . VAL A 1 113 ? -9.240 -4.474 17.970 1.00 95.81 113 VAL A O 1
ATOM 900 N N . GLU A 1 114 ? -8.810 -4.435 20.175 1.00 95.44 114 GLU A N 1
ATOM 901 C CA . GLU A 1 114 ? -10.130 -4.910 20.613 1.00 95.44 114 GLU A CA 1
ATOM 902 C C . GLU A 1 114 ? -11.252 -3.952 20.180 1.00 95.44 114 GLU A C 1
ATOM 904 O O . GLU A 1 114 ? -12.228 -4.384 19.563 1.00 95.44 114 GLU A O 1
ATOM 909 N N . ASP A 1 115 ? -11.074 -2.648 20.403 1.00 96.56 115 ASP A N 1
ATOM 910 C CA . ASP A 1 115 ? -12.010 -1.599 19.991 1.00 96.56 115 ASP A CA 1
ATOM 911 C C . ASP A 1 115 ? -12.202 -1.591 18.470 1.00 96.56 115 ASP A C 1
ATOM 913 O O . ASP A 1 115 ? -13.324 -1.460 17.975 1.00 96.56 115 ASP A O 1
ATOM 917 N N . PHE A 1 116 ? -11.117 -1.762 17.707 1.00 96.75 116 PHE A N 1
ATOM 918 C CA . PHE A 1 116 ? -11.180 -1.825 16.249 1.00 96.75 116 PHE A CA 1
ATOM 919 C C . PHE A 1 116 ? -11.932 -3.067 15.765 1.00 96.75 116 PHE A C 1
ATOM 921 O O . PHE A 1 116 ? -12.765 -2.958 14.864 1.00 96.75 116 PHE A O 1
ATOM 928 N N . VAL A 1 117 ? -11.688 -4.234 16.368 1.00 96.06 117 VAL A N 1
ATOM 929 C CA . VAL A 1 117 ? -12.409 -5.477 16.048 1.00 96.06 117 VAL A CA 1
ATOM 930 C C . VAL A 1 117 ? -13.901 -5.329 16.363 1.00 96.06 117 VAL A C 1
ATOM 932 O O . VAL A 1 117 ? -14.735 -5.608 15.499 1.00 96.06 117 VAL A O 1
ATOM 935 N N . GLY A 1 118 ? -14.253 -4.811 17.543 1.00 96.25 118 GLY A N 1
ATOM 936 C CA . GLY A 1 118 ? -15.648 -4.561 17.922 1.00 96.25 118 GLY A CA 1
ATOM 937 C C . GLY A 1 118 ? -16.337 -3.536 17.012 1.00 96.25 118 GLY A C 1
ATOM 938 O O . GLY A 1 118 ? -17.493 -3.712 16.607 1.00 96.25 118 GLY A O 1
ATOM 939 N N . TRP A 1 119 ? -15.615 -2.489 16.603 1.00 96.69 119 TRP A N 1
ATOM 940 C CA . TRP A 1 119 ? -16.113 -1.537 15.613 1.00 96.69 119 TRP A CA 1
ATOM 941 C C . TRP A 1 119 ? -16.326 -2.198 14.246 1.00 96.69 119 TRP A C 1
ATOM 943 O O . TRP A 1 119 ? -17.364 -1.961 13.625 1.00 96.69 119 TRP A O 1
ATOM 953 N N . CYS A 1 120 ? -15.418 -3.064 13.786 1.00 95.75 120 CYS A N 1
ATOM 954 C CA . CYS A 1 120 ? -15.586 -3.796 12.527 1.00 95.75 120 CYS A CA 1
ATOM 955 C C . CYS A 1 120 ? -16.866 -4.644 12.542 1.00 95.75 120 CYS A C 1
ATOM 957 O O . CYS A 1 120 ? -17.666 -4.553 11.611 1.00 95.75 120 CYS A O 1
ATOM 959 N N . GLN A 1 121 ? -17.112 -5.378 13.631 1.00 94.19 121 GLN A N 1
ATOM 960 C CA . GLN A 1 121 ? -18.327 -6.178 13.819 1.00 94.19 121 GLN A CA 1
ATOM 961 C C . GLN A 1 121 ? -19.594 -5.309 13.772 1.00 94.19 121 GLN A C 1
ATOM 963 O O . GLN A 1 121 ? -20.533 -5.605 13.032 1.00 94.19 121 GLN A O 1
ATOM 968 N N . THR A 1 122 ? -19.596 -4.178 14.485 1.00 95.44 122 THR A N 1
ATOM 969 C CA . THR A 1 122 ? -20.726 -3.230 14.493 1.00 95.44 122 THR A CA 1
ATOM 970 C C . THR A 1 122 ? -21.001 -2.652 13.100 1.00 95.44 122 THR A C 1
ATOM 972 O O . THR A 1 122 ? -22.149 -2.406 12.735 1.00 95.44 122 THR A O 1
ATOM 975 N N . ASN A 1 123 ? -19.955 -2.476 12.289 1.00 95.00 123 ASN A N 1
ATOM 976 C CA . ASN A 1 123 ? -20.040 -1.933 10.934 1.00 95.00 123 ASN A CA 1
ATOM 977 C C . ASN A 1 123 ? -20.167 -3.006 9.847 1.00 95.00 123 ASN A C 1
ATOM 979 O O . ASN A 1 123 ? -20.024 -2.682 8.669 1.00 95.00 123 ASN A O 1
ATOM 983 N N . GLN A 1 124 ? -20.436 -4.265 10.208 1.00 93.81 124 GLN A N 1
ATOM 984 C CA . GLN A 1 124 ? -20.559 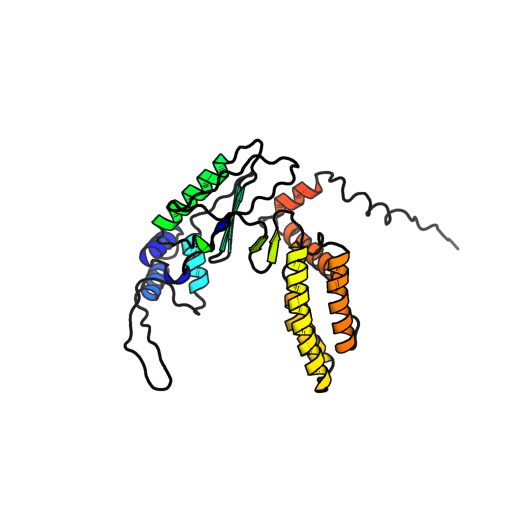-5.379 9.259 1.00 93.81 124 GLN A CA 1
ATOM 985 C C . GLN A 1 124 ? -19.318 -5.544 8.357 1.00 93.81 124 GLN A C 1
ATOM 987 O O . GLN A 1 124 ? -19.406 -6.000 7.218 1.00 93.81 124 GLN A O 1
ATOM 992 N N . LEU A 1 125 ? -18.141 -5.168 8.864 1.00 94.12 125 LEU A N 1
ATOM 993 C CA . LEU A 1 125 ? -16.861 -5.362 8.198 1.00 94.12 125 LEU A CA 1
ATOM 994 C C . LEU A 1 125 ? -16.238 -6.656 8.703 1.00 94.12 125 LEU A C 1
ATOM 996 O O . LEU A 1 125 ? -15.775 -6.744 9.838 1.00 94.12 125 LEU A O 1
ATOM 1000 N N . GLN A 1 126 ? -16.208 -7.667 7.844 1.00 92.00 126 GLN A N 1
ATOM 1001 C CA . GLN A 1 126 ? -15.599 -8.941 8.184 1.00 92.00 126 GLN A CA 1
ATOM 1002 C C . GLN A 1 126 ? -14.076 -8.848 8.048 1.00 92.00 126 GLN A C 1
ATOM 1004 O O . GLN A 1 126 ? -13.561 -8.546 6.971 1.00 92.00 126 GLN A O 1
ATOM 1009 N N . LEU A 1 127 ? -13.344 -9.136 9.122 1.00 93.19 127 LEU A N 1
ATOM 1010 C CA . LEU A 1 127 ? -11.890 -9.265 9.075 1.00 93.19 127 LEU A CA 1
ATOM 1011 C C . LEU A 1 127 ? -11.490 -10.613 8.470 1.00 93.19 127 LEU A C 1
ATOM 1013 O O . LEU A 1 127 ? -12.178 -11.624 8.611 1.00 93.19 127 LEU A O 1
ATOM 1017 N N . ASN A 1 128 ? -10.361 -10.631 7.774 1.00 92.25 128 ASN A N 1
ATOM 1018 C CA . ASN A 1 128 ? -9.728 -11.854 7.317 1.00 92.25 128 ASN A CA 1
ATOM 1019 C C . ASN A 1 128 ? -8.641 -12.247 8.325 1.00 92.25 128 ASN A C 1
ATOM 1021 O O . ASN A 1 128 ? -7.512 -11.755 8.241 1.00 92.25 128 ASN A O 1
ATOM 1025 N N . THR A 1 129 ? -8.960 -13.133 9.274 1.00 90.25 129 THR A N 1
ATOM 1026 C CA . THR A 1 129 ? -8.011 -13.582 10.313 1.00 90.25 129 THR A CA 1
ATOM 1027 C C . THR A 1 129 ? -6.773 -14.239 9.699 1.00 90.25 129 THR A C 1
ATOM 1029 O O . THR A 1 129 ? -5.652 -13.962 10.118 1.00 90.25 129 THR A O 1
ATOM 1032 N N . THR A 1 130 ? -6.932 -14.997 8.605 1.00 90.94 130 THR A N 1
ATOM 1033 C CA . THR A 1 130 ? -5.803 -15.641 7.909 1.00 90.94 130 THR A CA 1
ATOM 1034 C C . THR A 1 130 ? -4.840 -14.666 7.234 1.00 90.94 130 THR A C 1
ATOM 1036 O O . THR A 1 130 ? -3.668 -15.000 7.065 1.00 90.94 130 THR A O 1
ATOM 1039 N N . LYS A 1 131 ? -5.283 -13.465 6.853 1.00 92.19 131 LYS A N 1
ATOM 1040 C CA . LYS A 1 131 ? -4.418 -12.407 6.304 1.00 92.19 131 LYS A CA 1
ATOM 1041 C C . LYS A 1 131 ? -4.018 -11.357 7.332 1.00 92.19 131 LYS A C 1
ATOM 1043 O O . LYS A 1 131 ? -3.060 -10.627 7.092 1.00 92.19 131 LYS A O 1
ATOM 1048 N N . THR A 1 132 ? -4.723 -11.289 8.454 1.00 95.00 132 THR A N 1
ATOM 1049 C CA . THR A 1 132 ? -4.365 -10.427 9.575 1.00 95.00 132 THR A CA 1
ATOM 1050 C C . THR A 1 132 ? -3.095 -10.977 10.209 1.00 95.00 132 THR A C 1
ATOM 1052 O O . THR A 1 132 ? -3.010 -12.166 10.516 1.00 95.00 132 THR A O 1
ATOM 1055 N N . LYS A 1 133 ? -2.072 -10.132 10.340 1.00 95.94 133 LYS A N 1
ATOM 1056 C CA . LYS A 1 133 ? -0.753 -10.534 10.842 1.00 95.94 133 LYS A CA 1
ATOM 1057 C C . LYS A 1 133 ? -0.243 -9.566 11.886 1.00 95.94 133 LYS A C 1
ATOM 1059 O O . LYS A 1 133 ? -0.390 -8.346 11.770 1.00 95.94 133 LYS A O 1
ATOM 1064 N N . GLU A 1 134 ? 0.447 -10.110 12.872 1.00 95.69 134 GLU A N 1
ATOM 1065 C CA . GLU A 1 134 ? 1.221 -9.329 13.818 1.00 95.69 134 GLU A CA 1
ATOM 1066 C C . GLU A 1 134 ? 2.698 -9.355 13.433 1.00 95.69 134 GLU A C 1
ATOM 1068 O O . GLU A 1 134 ? 3.246 -10.390 13.076 1.00 95.69 134 GLU A O 1
ATOM 1073 N N . MET A 1 135 ? 3.367 -8.211 13.505 1.00 95.06 135 MET A N 1
ATOM 1074 C CA . MET A 1 135 ? 4.818 -8.135 13.396 1.00 95.06 135 MET A CA 1
ATOM 1075 C C . MET A 1 135 ? 5.319 -7.352 14.593 1.00 95.06 135 MET A C 1
ATOM 1077 O O . MET A 1 135 ? 4.881 -6.223 14.815 1.00 95.06 135 MET A O 1
ATOM 1081 N N . VAL A 1 136 ? 6.249 -7.946 15.332 1.00 93.25 136 VAL A N 1
ATOM 1082 C CA . VAL A 1 136 ? 6.900 -7.305 16.472 1.00 93.25 136 VAL A CA 1
ATOM 1083 C C . VAL A 1 136 ? 8.323 -6.949 16.083 1.00 93.25 136 VAL A C 1
ATOM 1085 O O . VAL A 1 136 ? 9.110 -7.827 15.736 1.00 93.25 136 VAL A O 1
ATOM 1088 N N . VAL A 1 137 ? 8.638 -5.657 16.139 1.00 93.00 137 VAL A N 1
ATOM 1089 C CA . VAL A 1 137 ? 9.983 -5.119 15.914 1.00 93.00 137 VAL A CA 1
ATOM 1090 C C . VAL A 1 137 ? 10.620 -4.885 17.281 1.00 93.00 137 VAL A C 1
ATOM 1092 O O . VAL A 1 137 ? 10.256 -3.945 17.983 1.00 93.00 137 VAL A O 1
ATOM 1095 N N . ASP A 1 138 ? 11.555 -5.751 17.665 1.00 90.88 138 ASP A N 1
ATOM 1096 C CA . ASP A 1 138 ? 12.280 -5.663 18.933 1.00 90.88 138 ASP A CA 1
ATOM 1097 C C . ASP A 1 138 ? 13.771 -5.935 18.705 1.00 90.88 138 ASP A C 1
ATOM 1099 O O . ASP A 1 138 ? 14.160 -6.983 18.188 1.00 90.88 138 ASP A O 1
ATOM 1103 N N . PHE A 1 139 ? 14.612 -4.971 19.081 1.00 89.56 139 PHE A N 1
ATOM 1104 C CA . PHE A 1 139 ? 16.067 -5.045 18.927 1.00 89.56 139 PHE A CA 1
ATOM 1105 C C . PHE A 1 139 ? 16.786 -5.492 20.208 1.00 89.56 139 PHE A C 1
ATOM 1107 O O . PHE A 1 139 ? 18.019 -5.555 20.237 1.00 89.56 139 PHE A O 1
ATOM 1114 N N . ARG A 1 140 ? 16.048 -5.791 21.286 1.00 86.94 140 ARG A N 1
ATOM 1115 C CA . ARG A 1 140 ? 16.628 -6.316 22.527 1.00 86.94 140 ARG A CA 1
ATOM 1116 C C . ARG A 1 140 ? 17.218 -7.706 22.286 1.00 86.94 140 ARG A C 1
ATOM 1118 O O . ARG A 1 140 ? 16.658 -8.527 21.568 1.00 86.94 140 ARG A O 1
ATOM 1125 N N . ARG A 1 141 ? 18.356 -7.994 22.931 1.00 81.81 141 ARG A N 1
ATOM 1126 C CA . ARG A 1 141 ? 19.009 -9.320 22.856 1.00 81.81 141 ARG A CA 1
ATOM 1127 C C . ARG A 1 141 ? 18.181 -10.411 23.534 1.00 81.81 141 ARG A C 1
ATOM 1129 O O . ARG A 1 141 ? 18.199 -11.550 23.082 1.00 81.81 141 ARG A O 1
ATOM 1136 N N . THR A 1 142 ? 17.467 -10.041 24.594 1.00 79.12 142 THR A N 1
ATOM 1137 C CA . THR A 1 142 ? 16.563 -10.914 25.339 1.00 79.12 142 THR A CA 1
ATOM 1138 C C . THR A 1 142 ? 15.203 -10.236 25.365 1.00 79.12 142 THR A C 1
ATOM 1140 O O . THR A 1 142 ? 15.005 -9.266 26.097 1.00 79.12 142 THR A O 1
ATOM 1143 N N . ALA A 1 143 ? 14.295 -10.706 24.517 1.00 73.94 143 ALA A N 1
ATOM 1144 C CA . ALA A 1 143 ? 12.917 -10.242 24.498 1.00 73.94 143 ALA A CA 1
ATOM 1145 C C . ALA A 1 143 ? 12.068 -11.143 25.410 1.00 73.94 143 ALA A C 1
ATOM 1147 O O . ALA A 1 143 ? 12.281 -12.361 25.422 1.00 73.94 143 ALA A O 1
ATOM 1148 N N . PRO A 1 144 ? 11.123 -10.580 26.179 1.00 73.06 144 PRO A N 1
ATOM 1149 C CA . PRO A 1 144 ? 10.133 -11.393 26.867 1.00 73.06 144 PRO A CA 1
ATOM 1150 C C . PRO A 1 144 ? 9.298 -12.183 25.842 1.00 73.06 144 PRO A C 1
ATOM 1152 O O . PRO A 1 144 ? 9.126 -11.723 24.708 1.00 73.06 144 PRO A O 1
ATOM 1155 N N . PRO A 1 145 ? 8.781 -13.367 26.215 1.00 72.50 145 PRO A N 1
ATOM 1156 C CA . PRO A 1 145 ? 7.875 -14.114 25.356 1.00 72.50 145 PRO A CA 1
ATOM 1157 C C . PRO A 1 145 ? 6.642 -13.265 25.040 1.00 72.50 145 PRO A C 1
ATOM 1159 O O . PRO A 1 145 ? 6.047 -12.651 25.927 1.00 72.50 145 PRO A O 1
ATOM 1162 N N . LEU A 1 146 ? 6.285 -13.221 23.759 1.00 74.56 146 LEU A N 1
ATOM 1163 C CA . LEU A 1 146 ? 5.123 -12.484 23.286 1.00 74.56 146 LEU A CA 1
ATOM 1164 C C . LEU A 1 146 ? 3.864 -13.284 23.601 1.00 74.56 146 LEU A C 1
ATOM 1166 O O . LEU A 1 146 ? 3.793 -14.478 23.307 1.00 74.56 146 LEU A O 1
ATOM 1170 N N . VAL A 1 147 ? 2.873 -12.615 24.180 1.00 82.44 147 VAL A N 1
ATOM 1171 C CA . VAL A 1 147 ? 1.527 -13.167 24.307 1.00 82.44 147 VAL A CA 1
ATOM 1172 C C . VAL A 1 147 ? 0.783 -12.835 23.009 1.00 82.44 147 VAL A C 1
ATOM 1174 O O . VAL A 1 147 ? 0.662 -11.649 22.688 1.00 82.44 147 VAL A O 1
ATOM 1177 N N . PRO A 1 148 ? 0.330 -13.847 22.243 1.00 85.38 148 PRO A N 1
ATOM 1178 C CA . PRO A 1 148 ? -0.360 -13.616 20.981 1.00 85.38 148 PRO A CA 1
ATOM 1179 C C . PRO A 1 148 ? -1.631 -12.796 21.179 1.00 85.38 148 PRO A C 1
ATOM 1181 O O . PRO A 1 148 ? -2.378 -13.012 22.134 1.00 85.38 148 PRO A O 1
ATOM 1184 N N . VAL A 1 149 ? -1.898 -11.887 20.247 1.00 91.06 149 VAL A N 1
ATOM 1185 C CA . VAL A 1 149 ? -3.205 -11.233 20.152 1.00 91.06 149 VAL A CA 1
ATOM 1186 C C . VAL A 1 149 ? -4.218 -12.220 19.579 1.00 91.06 149 VAL A C 1
ATOM 1188 O O . VAL A 1 149 ? -3.921 -12.942 18.627 1.00 91.06 149 VAL A O 1
ATOM 1191 N N . THR A 1 150 ? -5.421 -12.242 20.147 1.00 91.19 150 THR A N 1
ATOM 1192 C CA . THR A 1 150 ? -6.517 -13.115 19.714 1.00 91.19 150 THR A CA 1
ATOM 1193 C C . THR A 1 150 ? -7.649 -12.306 19.101 1.00 91.19 150 THR A C 1
ATOM 1195 O O . THR A 1 150 ? -8.080 -11.320 19.694 1.00 91.19 150 THR A O 1
ATOM 1198 N N . ILE A 1 151 ? -8.160 -12.740 17.951 1.00 90.50 151 ILE A N 1
ATOM 1199 C CA . ILE A 1 151 ? -9.314 -12.139 17.269 1.00 90.50 151 ILE A CA 1
ATOM 1200 C C . ILE A 1 151 ? -10.320 -13.258 17.018 1.00 90.50 151 ILE A C 1
ATOM 1202 O O . ILE A 1 151 ? -9.949 -14.297 16.480 1.00 90.50 151 ILE A O 1
ATOM 1206 N N . ASP A 1 152 ? -11.569 -13.069 17.449 1.00 85.00 152 ASP A N 1
ATOM 1207 C CA . ASP A 1 152 ? -12.652 -14.060 17.324 1.00 85.00 152 ASP A CA 1
ATOM 1208 C C . ASP A 1 152 ? -12.286 -15.465 17.862 1.00 85.00 152 ASP A C 1
ATOM 1210 O O . ASP A 1 152 ? -12.747 -16.489 17.367 1.00 85.00 152 ASP A O 1
ATOM 1214 N N . GLY A 1 153 ? -11.441 -15.520 18.900 1.00 85.69 153 GLY A N 1
ATOM 1215 C CA . GLY A 1 153 ? -10.971 -16.767 19.517 1.00 85.69 153 GLY A CA 1
ATOM 1216 C C . GLY A 1 153 ? -9.797 -17.448 18.800 1.00 85.69 153 GLY A C 1
ATOM 1217 O O . GLY A 1 153 ? -9.291 -18.452 19.300 1.00 85.69 153 GLY A O 1
ATOM 1218 N N . GLU A 1 154 ? -9.319 -16.900 17.680 1.00 89.38 154 GLU A N 1
ATOM 1219 C CA . GLU A 1 154 ? -8.140 -17.388 16.961 1.00 89.38 154 GLU A CA 1
ATOM 1220 C C . GLU A 1 154 ? -6.897 -16.549 17.288 1.00 89.38 154 GLU A C 1
ATOM 1222 O O . GLU A 1 154 ? -6.946 -15.318 17.337 1.00 89.38 154 GLU A O 1
ATOM 1227 N N . ASN A 1 155 ? -5.751 -17.210 17.475 1.00 92.44 155 ASN A N 1
ATOM 1228 C CA . ASN A 1 155 ? -4.470 -16.521 17.631 1.00 92.44 155 ASN A CA 1
ATOM 1229 C C . ASN A 1 155 ? -4.050 -15.895 16.296 1.00 92.44 155 ASN A C 1
ATOM 1231 O O . ASN A 1 155 ? -3.922 -16.591 15.287 1.00 92.44 155 ASN A O 1
ATOM 1235 N N . VAL A 1 156 ? -3.752 -14.597 16.307 1.00 94.75 156 VAL A N 1
ATOM 1236 C CA . VAL A 1 156 ? -3.173 -13.907 15.153 1.00 94.75 156 VAL A CA 1
ATOM 1237 C C . VAL A 1 156 ? -1.746 -14.408 14.937 1.00 94.75 156 VAL A C 1
ATOM 1239 O O . VAL A 1 156 ? -0.930 -14.446 15.857 1.00 94.75 156 VAL A O 1
ATOM 1242 N N . GLU A 1 157 ? -1.421 -14.781 13.699 1.00 94.81 157 GLU A N 1
ATOM 1243 C CA . GLU A 1 157 ? -0.072 -15.234 13.359 1.00 94.81 157 GLU A CA 1
ATOM 1244 C C . GLU A 1 157 ? 0.936 -14.079 13.477 1.00 94.81 157 GLU A C 1
ATOM 1246 O O . GLU A 1 157 ? 0.811 -13.045 12.807 1.00 94.81 157 GLU A O 1
ATOM 1251 N N . THR A 1 158 ? 1.978 -14.288 14.285 1.00 94.56 158 THR A N 1
ATOM 1252 C CA . THR A 1 158 ? 3.144 -13.405 14.338 1.00 94.56 158 THR A CA 1
ATOM 1253 C C . THR A 1 158 ? 4.135 -13.761 13.230 1.00 94.56 158 THR A C 1
ATOM 1255 O O . THR A 1 158 ? 4.609 -14.892 13.145 1.00 94.56 158 THR A O 1
ATOM 1258 N N . VAL A 1 159 ? 4.506 -12.783 12.404 1.00 95.06 159 VAL A N 1
ATOM 1259 C CA . VAL A 1 159 ? 5.401 -12.962 11.254 1.00 95.06 159 VAL A CA 1
ATOM 1260 C C . VAL A 1 159 ? 6.654 -12.097 11.358 1.00 95.06 159 VAL A C 1
ATOM 1262 O O . VAL A 1 159 ? 6.629 -10.959 11.824 1.00 95.06 159 VAL A O 1
ATOM 1265 N N . CYS A 1 160 ? 7.767 -12.614 10.836 1.00 94.50 160 CYS A N 1
ATOM 1266 C CA . CYS A 1 160 ? 9.017 -11.856 10.716 1.00 94.50 160 CYS A CA 1
ATOM 1267 C C . CYS A 1 160 ? 9.056 -10.962 9.471 1.00 94.50 160 CYS A C 1
ATOM 1269 O O . CYS A 1 160 ? 9.919 -10.099 9.359 1.00 94.50 160 CYS A O 1
ATOM 1271 N N . THR A 1 161 ? 8.177 -11.188 8.495 1.00 96.00 161 THR A N 1
ATOM 1272 C CA . THR A 1 161 ? 8.141 -10.438 7.236 1.00 96.00 161 THR A CA 1
ATOM 1273 C C . THR A 1 161 ? 6.704 -10.304 6.760 1.00 96.00 161 THR A C 1
ATOM 1275 O O . THR A 1 161 ? 5.952 -11.272 6.786 1.00 96.00 161 THR A O 1
ATOM 1278 N N . TYR A 1 162 ? 6.333 -9.119 6.281 1.00 95.69 162 TYR A N 1
ATOM 1279 C CA . TYR A 1 162 ? 4.997 -8.839 5.766 1.00 95.69 162 TYR A CA 1
ATOM 1280 C C . TYR A 1 162 ? 5.068 -7.879 4.580 1.00 95.69 162 TYR A C 1
ATOM 1282 O O . TYR A 1 162 ? 5.878 -6.953 4.560 1.00 95.69 162 TYR A O 1
ATOM 1290 N N . LYS A 1 163 ? 4.235 -8.101 3.560 1.00 95.38 163 LYS A N 1
ATOM 1291 C CA . LYS A 1 163 ? 4.169 -7.221 2.390 1.00 95.38 163 LYS A CA 1
ATOM 1292 C C . LYS A 1 163 ? 3.050 -6.203 2.587 1.00 95.38 163 LYS A C 1
ATOM 1294 O O . LYS A 1 163 ? 1.900 -6.493 2.278 1.00 95.38 163 LYS A O 1
ATOM 1299 N N . TYR A 1 164 ? 3.403 -5.005 3.031 1.00 94.81 164 TYR A N 1
ATOM 1300 C CA . TYR A 1 164 ? 2.462 -3.911 3.244 1.00 94.81 164 TYR A CA 1
ATOM 1301 C C . TYR A 1 164 ? 2.543 -2.901 2.098 1.00 94.81 164 TYR A C 1
ATOM 1303 O O . TYR A 1 164 ? 3.629 -2.430 1.757 1.00 94.81 164 TYR A O 1
ATOM 1311 N N . LEU A 1 165 ? 1.406 -2.601 1.461 1.00 93.56 165 LEU A N 1
ATOM 1312 C CA . LEU A 1 165 ? 1.299 -1.622 0.367 1.00 93.56 165 LEU A CA 1
ATOM 1313 C C . LEU A 1 165 ? 2.365 -1.796 -0.731 1.00 93.56 165 LEU A C 1
ATOM 1315 O O . LEU A 1 165 ? 2.927 -0.841 -1.251 1.00 93.56 165 LEU A O 1
ATOM 1319 N N . GLY A 1 166 ? 2.685 -3.045 -1.081 1.00 93.25 166 GLY A N 1
ATOM 1320 C CA . GLY A 1 166 ? 3.655 -3.352 -2.137 1.00 93.25 166 GLY A CA 1
ATOM 1321 C C . GLY A 1 166 ? 5.125 -3.407 -1.704 1.00 93.25 166 GLY A C 1
ATOM 1322 O O . GLY A 1 166 ? 5.942 -3.861 -2.509 1.00 93.25 166 GLY A O 1
ATOM 1323 N N . VAL A 1 167 ? 5.449 -3.036 -0.462 1.00 95.31 167 VAL A N 1
ATOM 1324 C CA . VAL A 1 167 ? 6.800 -3.071 0.119 1.00 95.31 167 VAL A CA 1
ATOM 1325 C C . VAL A 1 167 ? 6.908 -4.224 1.116 1.00 95.31 167 VAL A C 1
ATOM 1327 O O . VAL A 1 167 ? 5.996 -4.457 1.904 1.00 95.31 167 VAL A O 1
ATOM 1330 N N . HIS A 1 168 ? 8.015 -4.966 1.084 1.00 96.12 168 HIS A N 1
ATOM 1331 C CA . HIS A 1 168 ? 8.281 -5.981 2.106 1.00 96.12 168 HIS A CA 1
ATOM 1332 C C . HIS A 1 168 ? 8.941 -5.336 3.325 1.00 96.12 168 HIS A C 1
ATOM 1334 O O . HIS A 1 168 ? 10.031 -4.781 3.208 1.00 96.12 168 HIS A O 1
ATOM 1340 N N . LEU A 1 169 ? 8.273 -5.429 4.469 1.00 95.06 169 LEU A N 1
ATOM 1341 C CA . LEU A 1 169 ? 8.791 -5.069 5.783 1.00 95.06 169 LEU A CA 1
ATOM 1342 C C . LEU A 1 169 ? 9.295 -6.332 6.474 1.00 95.06 169 LEU A C 1
ATOM 1344 O O . LEU A 1 169 ? 8.698 -7.399 6.301 1.00 95.06 169 LEU A O 1
ATOM 1348 N N . ASP A 1 170 ? 10.346 -6.210 7.277 1.00 94.00 170 ASP A N 1
ATOM 1349 C CA . ASP A 1 170 ? 10.768 -7.267 8.188 1.00 94.00 170 ASP A CA 1
ATOM 1350 C C . ASP A 1 170 ? 10.995 -6.750 9.607 1.00 94.00 170 ASP A C 1
ATOM 1352 O O . ASP A 1 170 ? 11.201 -5.559 9.838 1.00 94.00 170 ASP A O 1
ATOM 1356 N N . ASN A 1 171 ? 10.942 -7.668 10.570 1.00 93.44 171 ASN A N 1
ATOM 1357 C CA . ASN A 1 171 ? 11.038 -7.348 11.989 1.00 93.44 171 ASN A CA 1
ATOM 1358 C C . ASN A 1 171 ? 12.430 -6.889 12.448 1.00 93.44 171 ASN A C 1
ATOM 1360 O O . ASN A 1 171 ? 12.592 -6.487 13.597 1.00 93.44 171 ASN A O 1
ATOM 1364 N N . LYS A 1 172 ? 13.431 -6.940 11.565 1.00 91.88 172 LYS A N 1
ATOM 1365 C CA . LYS A 1 172 ? 14.774 -6.398 11.793 1.00 91.88 172 LYS A CA 1
ATOM 1366 C C . LYS A 1 172 ? 14.945 -5.032 11.134 1.00 91.88 172 LYS A C 1
ATOM 1368 O O . LYS A 1 172 ? 16.029 -4.459 11.236 1.00 91.88 172 LYS A O 1
ATOM 1373 N N . MET A 1 173 ? 13.902 -4.525 10.469 1.00 90.50 173 MET A N 1
ATOM 1374 C CA . MET A 1 173 ? 13.938 -3.326 9.634 1.00 90.50 173 MET A CA 1
ATOM 1375 C C . MET A 1 173 ? 15.081 -3.369 8.608 1.00 90.50 173 MET A C 1
ATOM 1377 O O . MET A 1 173 ? 15.672 -2.346 8.256 1.00 90.50 173 MET A O 1
ATOM 1381 N N . ASP A 1 174 ? 15.402 -4.576 8.138 1.00 90.44 174 ASP A N 1
ATOM 1382 C CA . ASP A 1 174 ? 16.253 -4.799 6.983 1.00 90.44 174 A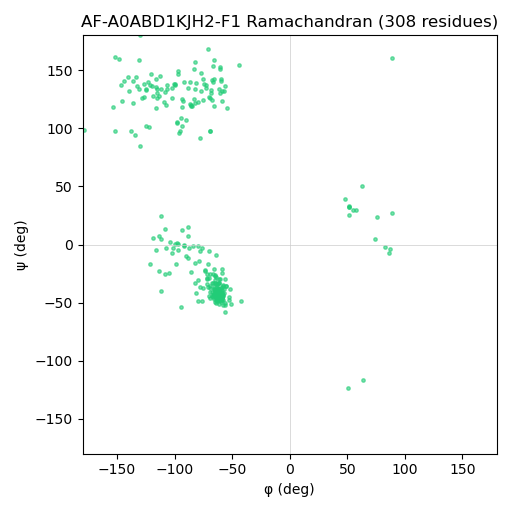SP A CA 1
ATOM 1383 C C . ASP A 1 174 ? 15.397 -4.650 5.713 1.00 90.44 174 ASP A C 1
ATOM 1385 O O . ASP A 1 174 ? 14.171 -4.736 5.710 1.00 90.44 174 ASP A O 1
ATOM 1389 N N . TRP A 1 175 ? 16.051 -4.351 4.599 1.00 93.69 175 TRP A N 1
ATOM 1390 C CA . TRP A 1 175 ? 15.391 -4.214 3.304 1.00 93.69 175 TRP A CA 1
ATOM 1391 C C . TRP A 1 175 ? 15.787 -5.331 2.348 1.00 93.69 175 TRP A C 1
ATOM 1393 O O . TRP A 1 175 ? 15.342 -5.332 1.206 1.00 93.69 175 TRP A O 1
ATOM 1403 N N . SER A 1 176 ? 16.576 -6.310 2.805 1.00 94.00 176 SER A N 1
ATOM 1404 C CA . SER A 1 176 ? 17.060 -7.434 1.996 1.00 94.00 176 SER A CA 1
ATOM 1405 C C . SER A 1 176 ? 15.923 -8.172 1.283 1.00 94.00 176 SER A C 1
ATOM 1407 O O . SER A 1 176 ? 15.990 -8.360 0.067 1.00 94.00 176 SER A O 1
ATOM 1409 N N . THR A 1 177 ? 14.838 -8.515 1.989 1.00 95.62 177 THR A N 1
ATOM 1410 C CA . THR A 1 177 ? 13.686 -9.205 1.381 1.00 95.62 177 THR A CA 1
ATOM 1411 C C . THR A 1 177 ? 13.005 -8.348 0.312 1.00 95.62 177 THR A C 1
ATOM 1413 O O . THR A 1 177 ? 12.660 -8.840 -0.767 1.00 95.62 177 THR A O 1
ATOM 1416 N N . ASN A 1 178 ? 12.857 -7.046 0.572 1.00 96.62 178 ASN A N 1
ATOM 1417 C CA . ASN A 1 178 ? 12.320 -6.095 -0.397 1.00 96.62 178 ASN A CA 1
ATOM 1418 C C . ASN A 1 178 ? 13.238 -5.967 -1.622 1.00 96.62 178 ASN A C 1
ATOM 1420 O O . ASN A 1 178 ? 12.777 -6.083 -2.758 1.00 96.62 178 ASN A O 1
ATOM 1424 N N . SER A 1 179 ? 14.544 -5.801 -1.410 1.00 95.94 179 SER A N 1
ATOM 1425 C CA . SER A 1 179 ? 15.547 -5.706 -2.470 1.00 95.94 179 SER A CA 1
ATOM 1426 C C . SER A 1 179 ? 15.600 -6.969 -3.327 1.00 95.94 179 SER A C 1
ATOM 1428 O O . SER A 1 179 ? 15.704 -6.864 -4.547 1.00 95.94 179 SER A O 1
ATOM 1430 N N . ASP A 1 180 ? 15.475 -8.158 -2.737 1.00 96.31 180 ASP A N 1
ATOM 1431 C CA . ASP A 1 180 ? 15.418 -9.419 -3.480 1.00 96.31 180 ASP A CA 1
ATOM 1432 C C . ASP A 1 180 ? 14.161 -9.522 -4.348 1.00 96.31 180 ASP A C 1
ATOM 1434 O O . ASP A 1 180 ? 14.241 -9.909 -5.521 1.00 96.31 180 ASP A O 1
ATOM 1438 N N . ALA A 1 181 ? 13.002 -9.134 -3.809 1.00 96.81 181 ALA A N 1
ATOM 1439 C CA . ALA A 1 181 ? 11.756 -9.087 -4.566 1.00 96.81 181 ALA A CA 1
ATOM 1440 C C . ALA A 1 181 ? 11.840 -8.086 -5.735 1.00 96.81 181 ALA A C 1
ATOM 1442 O O . ALA A 1 181 ? 11.455 -8.412 -6.864 1.00 96.81 181 ALA A O 1
ATOM 1443 N N . LEU A 1 182 ? 12.391 -6.892 -5.493 1.00 96.94 182 LEU A N 1
ATOM 1444 C CA . LEU A 1 182 ? 12.626 -5.872 -6.518 1.00 96.94 182 LEU A CA 1
ATOM 1445 C C . LEU A 1 182 ? 13.634 -6.341 -7.567 1.00 96.94 182 LEU A C 1
ATOM 1447 O O . LEU A 1 182 ? 13.395 -6.161 -8.759 1.00 96.94 182 LEU A O 1
ATOM 1451 N N . TYR A 1 183 ? 14.715 -7.006 -7.159 1.00 97.12 183 TYR A N 1
ATOM 1452 C CA . TYR A 1 183 ? 15.721 -7.541 -8.071 1.00 97.12 183 TYR A CA 1
ATOM 1453 C C . TYR A 1 183 ? 15.121 -8.588 -9.017 1.00 97.12 183 TYR A C 1
ATOM 1455 O O . TYR A 1 183 ? 15.338 -8.516 -10.228 1.00 97.12 183 TYR A O 1
ATOM 1463 N N . LYS A 1 184 ? 14.317 -9.530 -8.500 1.00 97.38 184 LYS A N 1
ATOM 1464 C CA . LYS A 1 184 ? 13.618 -10.540 -9.320 1.00 97.38 184 LYS A CA 1
ATOM 1465 C C . LYS A 1 184 ? 12.661 -9.890 -10.325 1.00 97.38 184 LYS A C 1
ATOM 1467 O O . LYS A 1 184 ? 12.701 -10.217 -11.513 1.00 97.38 184 LYS A O 1
ATOM 1472 N N . LYS A 1 185 ? 11.848 -8.923 -9.882 1.00 97.00 185 LYS A N 1
ATOM 1473 C CA . LYS A 1 185 ? 10.958 -8.157 -10.774 1.00 97.00 185 LYS A CA 1
ATOM 1474 C C . LYS A 1 185 ? 11.752 -7.382 -11.827 1.00 97.00 185 LYS A C 1
ATOM 1476 O O . LYS A 1 185 ? 11.420 -7.436 -13.008 1.00 97.00 185 LYS A O 1
ATOM 1481 N N . GLY A 1 186 ? 12.825 -6.712 -11.417 1.00 97.38 186 GLY A N 1
ATOM 1482 C CA . GLY A 1 186 ? 13.710 -5.952 -12.294 1.00 97.38 186 GLY A CA 1
ATOM 1483 C C . GLY A 1 186 ? 14.370 -6.821 -13.362 1.00 97.38 186 GLY A C 1
ATOM 1484 O O . GLY A 1 186 ? 14.399 -6.424 -14.521 1.00 97.38 186 GLY A O 1
ATOM 1485 N N . GLN A 1 187 ? 14.821 -8.031 -13.017 1.00 97.75 187 GLN A N 1
ATOM 1486 C CA . GLN A 1 187 ? 15.350 -9.000 -13.988 1.00 97.75 187 GLN A CA 1
ATOM 1487 C C . GLN A 1 187 ? 14.307 -9.395 -15.038 1.00 97.75 187 GLN A C 1
ATOM 1489 O O . GLN A 1 187 ? 14.604 -9.386 -16.233 1.00 97.75 187 GLN A O 1
ATOM 1494 N N . SER A 1 188 ? 13.074 -9.684 -14.610 1.00 97.50 188 SER A N 1
ATOM 1495 C CA . SER A 1 188 ? 11.975 -9.985 -15.534 1.00 97.50 188 SER A CA 1
ATOM 1496 C C . SER A 1 188 ? 11.711 -8.822 -16.501 1.00 97.50 188 SER A C 1
ATOM 1498 O O . SER A 1 188 ? 11.609 -9.032 -17.709 1.00 97.50 188 SER A O 1
ATOM 1500 N N . ARG A 1 189 ? 11.684 -7.572 -16.016 1.00 97.44 189 ARG A N 1
ATOM 1501 C CA . ARG A 1 189 ? 11.491 -6.392 -16.884 1.00 97.44 189 ARG A CA 1
ATOM 1502 C C . ARG A 1 189 ? 12.688 -6.113 -17.792 1.00 97.44 189 ARG A C 1
ATOM 1504 O O . ARG A 1 189 ? 12.494 -5.751 -18.949 1.00 97.44 189 ARG A O 1
ATOM 1511 N N . LEU A 1 190 ? 13.907 -6.350 -17.312 1.00 98.00 190 LEU A N 1
ATOM 1512 C CA . LEU A 1 190 ? 15.127 -6.243 -18.111 1.00 98.00 190 LEU A CA 1
ATOM 1513 C C . LEU A 1 190 ? 15.130 -7.239 -19.279 1.00 98.00 190 LEU A C 1
ATOM 1515 O O . LEU A 1 190 ? 15.586 -6.895 -20.367 1.00 98.00 190 LEU A O 1
ATOM 1519 N N . TYR A 1 191 ? 14.606 -8.453 -19.084 1.00 98.06 191 TYR A N 1
ATOM 1520 C CA . TYR A 1 191 ? 14.431 -9.415 -20.174 1.00 98.06 191 TYR A CA 1
ATOM 1521 C C . TYR A 1 191 ? 13.529 -8.853 -21.283 1.00 98.06 191 TYR A C 1
ATOM 1523 O O . TYR A 1 191 ? 13.917 -8.868 -22.451 1.00 98.06 191 TYR A O 1
ATOM 1531 N N . PHE A 1 192 ? 12.373 -8.282 -20.932 1.00 97.62 192 PHE A N 1
ATOM 1532 C CA . PHE A 1 192 ? 11.489 -7.652 -21.919 1.00 97.62 192 PHE A CA 1
ATOM 1533 C C . PHE A 1 192 ? 12.148 -6.459 -22.614 1.00 97.62 192 PHE A C 1
ATOM 1535 O O . PHE A 1 192 ? 12.063 -6.351 -23.833 1.00 97.62 192 PHE A O 1
ATOM 1542 N N . LEU A 1 193 ? 12.871 -5.617 -21.873 1.00 97.94 193 LEU A N 1
ATOM 1543 C CA . LEU A 1 193 ? 13.617 -4.496 -22.447 1.00 97.94 193 LEU A CA 1
ATOM 1544 C C . LEU A 1 193 ? 14.655 -4.972 -23.483 1.00 97.94 193 LEU A C 1
ATOM 1546 O O . LEU A 1 193 ? 14.762 -4.400 -24.566 1.00 97.94 193 LEU A O 1
ATOM 1550 N N . ARG A 1 194 ? 15.375 -6.065 -23.197 1.0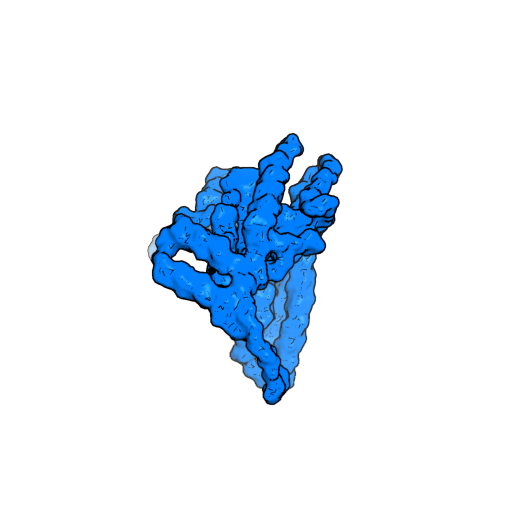0 98.00 194 ARG A N 1
ATOM 1551 C CA . ARG A 1 194 ? 16.308 -6.697 -24.150 1.00 98.00 194 ARG A CA 1
ATOM 1552 C C . ARG A 1 194 ? 15.597 -7.263 -25.374 1.00 98.00 194 ARG A C 1
ATOM 1554 O O . ARG A 1 194 ? 16.099 -7.118 -26.483 1.00 98.00 194 ARG A O 1
ATOM 1561 N N . ARG A 1 195 ? 14.426 -7.871 -25.185 1.00 97.94 195 ARG A N 1
ATOM 1562 C CA . ARG A 1 195 ? 13.615 -8.406 -26.284 1.00 97.94 195 ARG A CA 1
ATOM 1563 C C . ARG A 1 195 ? 13.096 -7.297 -27.203 1.00 97.94 195 ARG A C 1
ATOM 1565 O O . ARG A 1 195 ? 13.121 -7.447 -28.419 1.00 97.94 195 ARG A O 1
ATOM 1572 N N . LEU A 1 196 ? 12.703 -6.153 -26.647 1.00 97.31 196 LEU A N 1
ATOM 1573 C CA . LEU A 1 196 ? 12.358 -4.974 -27.445 1.00 97.31 196 LEU A CA 1
ATOM 1574 C C . LEU A 1 196 ? 13.563 -4.477 -28.248 1.00 97.31 196 LEU A C 1
ATOM 1576 O O . LEU A 1 196 ? 13.438 -4.206 -29.440 1.00 97.31 196 LEU A O 1
ATOM 1580 N N . ARG A 1 197 ? 14.751 -4.435 -27.632 1.00 97.19 197 ARG A N 1
ATOM 1581 C CA . ARG A 1 197 ? 15.985 -4.080 -28.343 1.00 97.19 197 ARG A CA 1
ATOM 1582 C C . ARG A 1 197 ? 16.282 -5.033 -29.502 1.00 97.19 197 ARG A C 1
ATOM 1584 O O . ARG A 1 197 ? 16.659 -4.555 -30.564 1.00 97.19 197 ARG A O 1
ATOM 1591 N N . SER A 1 198 ? 16.076 -6.343 -29.336 1.00 97.19 198 SER A N 1
ATOM 1592 C CA . SER A 1 198 ? 16.280 -7.313 -30.426 1.00 97.19 198 SER A CA 1
ATOM 1593 C C . SER A 1 198 ? 15.308 -7.143 -31.596 1.00 97.19 198 SER A C 1
ATOM 1595 O O . SER A 1 198 ? 15.618 -7.567 -32.702 1.00 97.19 198 SER A O 1
ATOM 1597 N N . PHE A 1 199 ? 14.164 -6.489 -31.381 1.00 97.31 199 PHE A N 1
ATOM 1598 C CA . PHE A 1 199 ? 13.234 -6.107 -32.447 1.00 97.31 199 PHE A CA 1
ATOM 1599 C C . PHE A 1 199 ? 13.543 -4.733 -33.056 1.00 97.31 199 PHE A C 1
ATOM 1601 O O . PHE A 1 199 ? 12.697 -4.161 -33.735 1.00 97.31 199 PHE A O 1
ATOM 1608 N N . ASN A 1 200 ? 14.740 -4.187 -32.813 1.00 95.56 200 ASN A N 1
ATOM 1609 C CA . ASN A 1 200 ? 15.181 -2.885 -33.317 1.00 95.56 200 ASN A CA 1
ATOM 1610 C C . ASN A 1 200 ? 14.263 -1.716 -32.912 1.00 95.56 200 ASN A C 1
ATOM 1612 O O . ASN A 1 200 ? 14.177 -0.706 -33.609 1.00 95.56 200 ASN A O 1
ATOM 1616 N N . VAL A 1 201 ? 13.597 -1.826 -31.756 1.00 96.94 201 VAL A N 1
ATOM 1617 C CA . VAL A 1 201 ? 12.833 -0.715 -31.177 1.00 96.94 201 VAL A CA 1
ATOM 1618 C C . VAL A 1 201 ? 13.781 0.451 -30.879 1.00 96.94 201 VAL A C 1
ATOM 1620 O O . VAL A 1 201 ? 14.860 0.263 -30.310 1.00 96.94 201 VAL A O 1
ATOM 1623 N N . CYS A 1 202 ? 13.382 1.667 -31.258 1.00 96.31 202 CYS A N 1
ATOM 1624 C CA . CYS A 1 202 ? 14.233 2.847 -31.133 1.00 96.31 202 CYS A CA 1
ATOM 1625 C C . CYS A 1 202 ? 14.514 3.223 -29.664 1.00 96.31 202 CYS A C 1
ATOM 1627 O O . CYS A 1 202 ? 13.701 2.977 -28.768 1.00 96.31 202 CYS A O 1
ATOM 1629 N N . ASN A 1 203 ? 15.649 3.887 -29.417 1.00 96.12 203 ASN A N 1
ATOM 1630 C CA . ASN A 1 203 ? 16.109 4.234 -28.063 1.00 96.12 203 ASN A CA 1
ATOM 1631 C C . ASN A 1 203 ? 15.073 5.039 -27.264 1.00 96.12 203 ASN A C 1
ATOM 1633 O O . ASN A 1 203 ? 14.925 4.822 -26.065 1.00 96.12 203 ASN A O 1
ATOM 1637 N N . ARG A 1 204 ? 14.307 5.921 -27.924 1.00 97.06 204 ARG A N 1
ATOM 1638 C CA . ARG A 1 204 ? 13.237 6.699 -27.281 1.00 97.06 204 ARG A CA 1
ATOM 1639 C C . ARG A 1 204 ? 12.169 5.794 -26.662 1.00 97.06 204 ARG A C 1
ATOM 1641 O O . ARG A 1 204 ? 11.790 5.999 -25.512 1.00 97.06 204 ARG A O 1
ATOM 1648 N N . LEU A 1 205 ? 11.703 4.784 -27.396 1.00 97.69 205 LEU A N 1
ATOM 1649 C CA . LEU A 1 205 ? 10.693 3.845 -26.902 1.00 97.69 205 LEU A CA 1
ATOM 1650 C C . LEU A 1 205 ? 11.274 2.894 -25.846 1.00 97.69 205 LEU A C 1
ATOM 1652 O O . LEU A 1 205 ? 10.588 2.567 -24.881 1.00 97.69 205 LEU A O 1
ATOM 1656 N N . LEU A 1 206 ? 12.548 2.507 -25.970 1.00 98.12 206 LEU A N 1
ATOM 1657 C CA . LEU A 1 206 ? 13.246 1.735 -24.934 1.00 98.12 206 LEU A CA 1
ATOM 1658 C C . LEU A 1 206 ? 13.371 2.522 -23.625 1.00 98.12 206 LEU A C 1
ATOM 1660 O O . LEU A 1 206 ? 13.139 1.963 -22.552 1.00 98.12 206 LEU A O 1
ATOM 1664 N N . LEU A 1 207 ? 13.684 3.818 -23.703 1.00 97.94 207 LEU A N 1
ATOM 1665 C CA . LEU A 1 207 ? 13.726 4.701 -22.541 1.00 97.94 207 LEU A CA 1
ATOM 1666 C C . LEU A 1 207 ? 12.338 4.843 -21.906 1.00 97.94 207 LEU A C 1
ATOM 1668 O O . LEU A 1 207 ? 12.212 4.702 -20.690 1.00 97.94 207 LEU A O 1
ATOM 1672 N N . MET A 1 208 ? 11.292 5.043 -22.715 1.00 97.94 208 MET A N 1
ATOM 1673 C CA . MET A 1 208 ? 9.911 5.082 -22.224 1.00 97.94 208 MET A CA 1
ATOM 1674 C C . MET A 1 208 ? 9.524 3.774 -21.530 1.00 97.94 208 MET A C 1
ATOM 1676 O O . MET A 1 208 ? 8.943 3.808 -20.446 1.00 97.94 208 MET A O 1
ATOM 1680 N N . PHE A 1 209 ? 9.879 2.620 -22.101 1.00 97.94 209 PHE A N 1
ATOM 1681 C CA . PHE A 1 209 ? 9.641 1.321 -21.473 1.00 97.94 209 PHE A CA 1
ATOM 1682 C C . PHE A 1 209 ? 10.399 1.193 -20.149 1.00 97.94 209 PHE A C 1
ATOM 1684 O O . PHE A 1 209 ? 9.820 0.783 -19.143 1.00 97.94 209 PHE A O 1
ATOM 1691 N N . TYR A 1 210 ? 11.678 1.579 -20.114 1.00 97.88 210 TYR A N 1
ATOM 1692 C CA . TYR A 1 210 ? 12.453 1.584 -18.876 1.00 97.88 210 TYR A CA 1
ATOM 1693 C C . TYR A 1 210 ? 11.760 2.431 -17.804 1.00 97.88 210 TYR A C 1
ATOM 1695 O O . TYR A 1 210 ? 11.499 1.924 -16.715 1.00 97.88 210 TYR A O 1
ATOM 1703 N N . GLN A 1 211 ? 11.405 3.679 -18.116 1.00 96.94 211 GLN A N 1
ATOM 1704 C CA . GLN A 1 211 ? 10.781 4.603 -17.168 1.00 96.94 211 GLN A CA 1
ATOM 1705 C C . GLN A 1 211 ? 9.417 4.099 -16.670 1.00 96.94 211 GLN A C 1
ATOM 1707 O O . GLN A 1 211 ? 9.165 4.079 -15.465 1.00 96.94 211 GLN A O 1
ATOM 1712 N N . SER A 1 212 ? 8.551 3.657 -17.583 1.00 96.94 212 SER A N 1
ATOM 1713 C CA . SER A 1 212 ? 7.165 3.284 -17.266 1.00 96.94 212 SER A CA 1
ATOM 1714 C C . SER A 1 212 ? 7.016 1.888 -16.657 1.00 96.94 212 SER A C 1
ATOM 1716 O O . SER A 1 212 ? 6.123 1.684 -15.836 1.00 96.94 212 SER A O 1
ATOM 1718 N N . VAL A 1 213 ? 7.882 0.929 -17.003 1.00 96.62 213 VAL A N 1
ATOM 1719 C CA . VAL A 1 213 ? 7.709 -0.487 -16.624 1.00 96.62 213 VAL A CA 1
ATOM 1720 C C . VAL A 1 213 ? 8.761 -0.970 -15.629 1.00 96.62 213 VAL A C 1
ATOM 1722 O O . VAL A 1 213 ? 8.446 -1.746 -14.726 1.00 96.62 213 VAL A O 1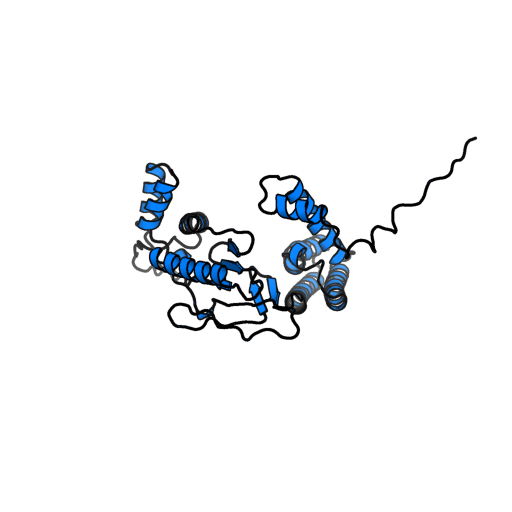
ATOM 1725 N N . MET A 1 214 ? 10.020 -0.562 -15.794 1.00 96.62 214 MET A N 1
ATOM 1726 C CA . MET A 1 214 ? 11.118 -1.046 -14.954 1.00 96.62 214 MET A CA 1
ATOM 1727 C C . MET A 1 214 ? 11.384 -0.104 -13.777 1.00 96.62 214 MET A C 1
ATOM 1729 O O . MET A 1 214 ? 11.353 -0.540 -12.629 1.00 96.62 214 MET A O 1
ATOM 1733 N N . ALA A 1 215 ? 11.603 1.182 -14.045 1.00 96.38 215 ALA A N 1
ATOM 1734 C CA . ALA A 1 215 ? 11.894 2.203 -13.045 1.00 96.38 215 ALA A CA 1
ATOM 1735 C C . ALA A 1 215 ? 10.701 2.453 -12.110 1.00 96.38 215 ALA A C 1
ATOM 1737 O O . ALA A 1 215 ? 10.893 2.634 -10.909 1.00 96.38 215 ALA A O 1
ATOM 1738 N N . SER A 1 216 ? 9.471 2.405 -12.630 1.00 95.75 216 SER A N 1
ATOM 1739 C CA . SER A 1 216 ? 8.244 2.504 -11.826 1.00 95.75 216 SER A CA 1
ATOM 1740 C C . SER A 1 216 ? 8.170 1.433 -10.735 1.00 95.75 216 SER A C 1
ATOM 1742 O O . SER A 1 216 ? 7.773 1.734 -9.615 1.00 95.75 216 SER A O 1
ATOM 1744 N N . VAL A 1 217 ? 8.617 0.209 -11.033 1.00 94.94 217 VAL A N 1
ATOM 1745 C CA . VAL A 1 217 ? 8.678 -0.900 -10.072 1.00 94.94 217 VAL A CA 1
ATOM 1746 C C . VAL A 1 217 ? 9.901 -0.783 -9.170 1.00 94.94 217 VAL A C 1
ATOM 1748 O O . VAL A 1 217 ? 9.771 -0.906 -7.957 1.00 94.94 217 VAL A O 1
ATOM 1751 N N . LEU A 1 218 ? 11.086 -0.555 -9.746 1.00 95.31 218 LEU A N 1
ATOM 1752 C CA . LEU A 1 218 ? 12.346 -0.529 -8.997 1.00 95.31 218 LEU A CA 1
ATOM 1753 C C . LEU A 1 218 ? 12.425 0.618 -7.995 1.00 95.31 218 LEU A C 1
ATOM 1755 O O . LEU A 1 218 ? 13.047 0.451 -6.956 1.00 95.31 218 LEU A O 1
ATOM 1759 N N . PHE A 1 219 ? 11.815 1.761 -8.301 1.00 96.19 219 PHE A N 1
ATOM 1760 C CA . PHE A 1 219 ? 11.868 2.953 -7.455 1.00 96.19 219 PHE A CA 1
ATOM 1761 C C . PHE A 1 219 ? 10.535 3.246 -6.760 1.00 96.19 219 PHE A C 1
ATOM 1763 O O . PHE A 1 219 ? 10.343 4.343 -6.221 1.00 96.19 219 PHE A O 1
ATOM 1770 N N . TYR A 1 220 ? 9.602 2.290 -6.774 1.00 96.12 220 TYR A N 1
ATOM 1771 C CA . TYR A 1 220 ? 8.380 2.375 -5.984 1.00 96.12 220 TYR A CA 1
ATOM 1772 C C . TYR A 1 220 ? 8.728 2.466 -4.494 1.00 96.12 220 TYR A C 1
ATOM 1774 O O . TYR A 1 220 ? 9.535 1.682 -3.992 1.00 96.12 220 TYR A O 1
ATOM 1782 N N . ALA A 1 221 ? 8.141 3.445 -3.798 1.00 94.81 221 ALA A N 1
ATOM 1783 C CA . ALA A 1 221 ? 8.376 3.709 -2.376 1.00 94.81 221 ALA A CA 1
ATOM 1784 C C . ALA A 1 221 ? 9.864 3.840 -1.976 1.00 94.81 221 ALA A C 1
ATOM 1786 O O . ALA A 1 221 ? 10.213 3.614 -0.822 1.00 94.81 221 ALA A O 1
ATOM 1787 N N . VAL A 1 222 ? 10.756 4.227 -2.902 1.00 95.75 222 VAL A N 1
ATOM 1788 C CA . VAL A 1 222 ? 12.211 4.305 -2.641 1.00 95.75 222 VAL A CA 1
ATOM 1789 C C . VAL A 1 222 ? 12.581 5.260 -1.503 1.00 95.75 222 VAL A C 1
ATOM 1791 O O . VAL A 1 222 ? 13.594 5.061 -0.847 1.00 95.75 222 VAL A O 1
ATOM 1794 N N . VAL A 1 223 ? 11.729 6.247 -1.213 1.00 94.19 223 VAL A N 1
ATOM 1795 C CA . VAL A 1 223 ? 11.882 7.150 -0.059 1.00 94.19 223 VAL A CA 1
ATOM 1796 C C . VAL A 1 223 ? 11.840 6.387 1.273 1.00 94.19 223 VAL A C 1
ATOM 1798 O O . VAL A 1 223 ? 12.481 6.800 2.229 1.00 94.19 223 VAL A O 1
ATOM 1801 N N . CYS A 1 224 ? 11.125 5.262 1.337 1.00 91.62 224 CYS A N 1
ATOM 1802 C CA . CYS A 1 224 ? 10.985 4.464 2.554 1.00 91.62 224 CYS A CA 1
ATOM 1803 C C . CYS A 1 224 ? 12.190 3.545 2.799 1.00 91.62 224 CYS A C 1
ATOM 1805 O O . CYS A 1 224 ? 12.626 3.405 3.934 1.00 91.62 224 CYS A O 1
ATOM 1807 N N . TRP A 1 225 ? 12.719 2.907 1.750 1.00 93.12 225 TRP A N 1
ATOM 1808 C CA . TRP A 1 225 ? 13.711 1.830 1.891 1.00 93.12 225 TRP A CA 1
ATOM 1809 C C . TRP A 1 225 ? 15.102 2.175 1.338 1.00 93.12 225 TRP A C 1
ATOM 1811 O O . TRP A 1 225 ? 16.100 1.584 1.754 1.00 93.12 225 TRP A O 1
ATOM 1821 N N . GLY A 1 226 ? 15.208 3.136 0.417 1.00 91.44 226 GLY A N 1
ATOM 1822 C CA . GLY A 1 226 ? 16.440 3.416 -0.328 1.00 91.44 226 GLY A CA 1
ATOM 1823 C C . GLY A 1 226 ? 17.603 3.888 0.548 1.00 91.44 226 GLY A C 1
ATOM 1824 O O . GLY A 1 226 ? 18.739 3.476 0.323 1.00 91.44 226 GLY A O 1
ATOM 1825 N N . GLY A 1 227 ? 17.320 4.688 1.583 1.00 87.31 227 GLY A N 1
ATOM 1826 C CA . GLY A 1 227 ? 18.340 5.226 2.493 1.00 87.31 227 GLY A CA 1
ATOM 1827 C C . GLY A 1 227 ? 18.922 4.209 3.481 1.00 87.31 227 GLY A C 1
ATOM 1828 O O . GLY A 1 227 ? 20.040 4.386 3.955 1.00 87.31 227 GLY A O 1
ATOM 1829 N N . SER A 1 228 ? 18.200 3.124 3.761 1.00 87.12 228 SER A N 1
ATOM 1830 C CA . SER A 1 228 ? 18.573 2.135 4.784 1.00 87.12 228 SER A CA 1
ATOM 1831 C C . SER A 1 228 ? 18.913 0.763 4.195 1.00 87.12 228 SER A C 1
ATOM 1833 O O . SER A 1 228 ? 19.105 -0.206 4.925 1.00 87.12 228 SER A O 1
ATOM 1835 N N . THR A 1 229 ? 18.993 0.651 2.868 1.00 89.31 229 THR A N 1
ATOM 1836 C CA . THR A 1 229 ? 19.332 -0.608 2.199 1.00 89.31 229 THR A CA 1
ATOM 1837 C C . THR A 1 229 ? 20.825 -0.918 2.321 1.00 89.31 229 THR A C 1
ATOM 1839 O O . THR A 1 229 ? 21.687 -0.042 2.222 1.00 89.31 229 THR A O 1
ATOM 1842 N N . ARG A 1 230 ? 21.163 -2.201 2.497 1.00 90.69 230 ARG A N 1
ATOM 1843 C CA . ARG A 1 230 ? 22.557 -2.659 2.577 1.00 90.69 230 ARG A CA 1
ATOM 1844 C C . ARG A 1 230 ? 23.321 -2.315 1.295 1.00 90.69 230 ARG A C 1
ATOM 1846 O O . ARG A 1 230 ? 22.829 -2.523 0.186 1.00 90.69 230 ARG A O 1
ATOM 1853 N N . LYS A 1 231 ? 24.597 -1.932 1.427 1.00 91.25 231 LYS A N 1
ATOM 1854 C CA . LYS A 1 231 ? 25.488 -1.610 0.290 1.00 91.25 231 LYS A CA 1
ATOM 1855 C C . LYS A 1 231 ? 25.533 -2.718 -0.774 1.00 91.25 231 LYS A C 1
ATOM 1857 O O . LYS A 1 231 ? 25.553 -2.434 -1.970 1.00 91.25 231 LYS A O 1
ATOM 1862 N N . ARG A 1 232 ? 25.514 -3.985 -0.341 1.00 93.31 232 ARG A N 1
ATOM 1863 C CA . ARG A 1 232 ? 25.457 -5.158 -1.229 1.00 93.31 232 ARG A CA 1
ATOM 1864 C C . ARG A 1 232 ? 24.204 -5.148 -2.107 1.00 93.31 232 ARG A C 1
ATOM 1866 O O . ARG A 1 232 ? 24.301 -5.408 -3.305 1.00 93.31 232 ARG A O 1
ATOM 1873 N N . ASP A 1 233 ? 23.049 -4.878 -1.513 1.00 94.19 233 ASP A N 1
ATOM 1874 C CA . ASP A 1 233 ? 21.754 -4.961 -2.184 1.00 94.19 233 ASP A CA 1
ATOM 1875 C C . ASP A 1 233 ? 21.509 -3.733 -3.072 1.00 94.19 233 ASP A C 1
ATOM 1877 O O . ASP A 1 233 ? 21.104 -3.900 -4.225 1.00 94.19 233 ASP A O 1
ATOM 1881 N N . ASN A 1 234 ? 21.953 -2.545 -2.645 1.00 93.06 234 ASN A N 1
ATOM 1882 C CA . ASN A 1 234 ? 22.058 -1.369 -3.518 1.00 93.06 234 ASN A CA 1
ATOM 1883 C C . ASN A 1 234 ? 22.922 -1.660 -4.752 1.00 93.06 234 ASN A C 1
ATOM 1885 O O . ASN A 1 234 ? 22.467 -1.500 -5.883 1.00 93.06 234 ASN A O 1
ATOM 1889 N N . GLY A 1 235 ? 24.122 -2.220 -4.564 1.00 94.69 235 GLY A N 1
ATOM 1890 C CA . GLY A 1 235 ? 25.000 -2.578 -5.681 1.00 94.69 235 GLY A CA 1
ATOM 1891 C C . GLY A 1 235 ? 24.390 -3.610 -6.642 1.00 94.69 235 GLY A C 1
ATOM 1892 O O . GLY A 1 235 ? 24.683 -3.599 -7.842 1.00 94.69 235 GLY A O 1
ATOM 1893 N N . ARG A 1 236 ? 23.520 -4.506 -6.156 1.00 95.31 236 ARG A N 1
ATOM 1894 C CA . ARG A 1 236 ? 22.776 -5.453 -7.006 1.00 95.31 236 ARG A CA 1
ATOM 1895 C C . ARG A 1 236 ? 21.722 -4.750 -7.857 1.00 95.31 236 ARG A C 1
ATOM 1897 O O . ARG A 1 236 ? 21.631 -5.063 -9.045 1.00 95.31 236 ARG A O 1
ATOM 1904 N N . LEU A 1 237 ? 20.959 -3.830 -7.275 1.00 96.44 237 LEU A N 1
ATOM 1905 C CA . LEU A 1 237 ? 19.938 -3.059 -7.985 1.00 96.44 237 LEU A CA 1
ATOM 1906 C C . LEU A 1 237 ? 20.573 -2.074 -8.981 1.00 96.44 237 LEU A C 1
ATOM 1908 O O . LEU A 1 237 ? 20.162 -2.040 -10.138 1.00 96.44 237 LEU A O 1
ATOM 1912 N N . ASP A 1 238 ? 21.667 -1.402 -8.619 1.00 95.75 238 ASP A N 1
ATOM 1913 C CA . ASP A 1 238 ? 22.416 -0.532 -9.539 1.00 95.75 238 ASP A CA 1
ATOM 1914 C C . ASP A 1 238 ? 23.004 -1.296 -10.727 1.00 95.75 238 ASP A C 1
ATOM 1916 O O . ASP A 1 238 ? 23.077 -0.786 -11.846 1.00 95.75 238 ASP A O 1
ATOM 1920 N N . ARG A 1 239 ? 23.408 -2.559 -10.538 1.00 96.62 239 ARG A N 1
ATOM 1921 C CA . ARG A 1 239 ? 23.803 -3.414 -11.670 1.00 96.62 239 ARG A CA 1
ATOM 1922 C C . ARG A 1 239 ? 22.648 -3.666 -12.638 1.00 96.62 239 ARG A C 1
ATOM 1924 O O . ARG A 1 239 ? 22.909 -3.790 -13.833 1.00 96.62 239 ARG A O 1
ATOM 1931 N N . LEU A 1 240 ? 21.403 -3.763 -12.165 1.00 96.94 240 LEU A N 1
ATOM 1932 C CA . LEU A 1 240 ? 20.242 -3.870 -13.056 1.00 96.94 240 LEU A CA 1
ATOM 1933 C C . LEU A 1 240 ? 20.025 -2.580 -13.835 1.00 96.94 240 LEU A C 1
ATOM 1935 O O . LEU A 1 240 ? 19.827 -2.646 -15.046 1.00 96.94 240 LEU A O 1
ATOM 1939 N N . VAL A 1 241 ? 20.114 -1.434 -13.160 1.00 97.44 241 VAL A N 1
ATOM 1940 C CA . VAL A 1 241 ? 19.975 -0.115 -13.787 1.00 97.44 241 VAL A CA 1
ATOM 1941 C C . VAL A 1 241 ? 21.045 0.089 -14.860 1.00 97.44 241 VAL A C 1
ATOM 1943 O O . VAL A 1 241 ? 20.712 0.399 -16.000 1.00 97.44 241 VAL A O 1
ATOM 1946 N N . ARG A 1 242 ? 22.315 -0.217 -14.569 1.00 97.81 242 ARG A N 1
ATOM 1947 C CA . ARG A 1 242 ? 23.404 -0.141 -15.562 1.00 97.81 242 ARG A CA 1
ATOM 1948 C C . ARG A 1 242 ? 23.193 -1.071 -16.755 1.00 97.81 242 ARG A C 1
ATOM 1950 O O . ARG A 1 242 ? 23.409 -0.674 -17.897 1.00 97.81 242 ARG A O 1
ATOM 1957 N N . LYS A 1 243 ? 22.732 -2.305 -16.515 1.00 97.88 243 LYS A N 1
ATOM 1958 C CA . LYS A 1 243 ? 22.378 -3.237 -17.599 1.00 97.88 243 LYS A CA 1
ATOM 1959 C C . LYS A 1 243 ? 21.237 -2.695 -18.457 1.00 97.88 243 LYS A C 1
ATOM 1961 O O . LYS A 1 243 ? 21.284 -2.866 -19.668 1.00 97.88 243 LYS A O 1
ATOM 1966 N N . ALA A 1 244 ? 20.232 -2.063 -17.854 1.00 97.81 244 ALA A N 1
ATOM 1967 C CA . ALA A 1 244 ? 19.157 -1.416 -18.595 1.00 97.81 244 ALA A CA 1
ATOM 1968 C C . ALA A 1 244 ? 19.684 -0.234 -19.422 1.00 97.81 244 ALA A C 1
ATOM 1970 O O . ALA A 1 244 ? 19.365 -0.148 -20.603 1.00 97.81 244 ALA A O 1
ATOM 1971 N N . GLY A 1 245 ? 20.557 0.601 -18.851 1.00 97.62 245 GLY A N 1
ATOM 1972 C CA . GLY A 1 245 ? 21.175 1.733 -19.549 1.00 97.62 245 GLY A CA 1
ATOM 1973 C C . GLY A 1 245 ? 21.956 1.308 -20.788 1.00 97.62 245 GLY A C 1
ATOM 1974 O O . GLY A 1 245 ? 21.758 1.859 -21.866 1.00 97.62 245 GLY A O 1
ATOM 1975 N N . SER A 1 246 ? 22.729 0.224 -20.682 1.00 97.56 246 SER A N 1
ATOM 1976 C CA . SER A 1 246 ? 23.413 -0.381 -21.833 1.00 97.56 246 SER A CA 1
ATOM 1977 C C . SER A 1 246 ? 22.451 -0.825 -22.947 1.00 97.56 246 SER A C 1
ATOM 1979 O O . SER A 1 246 ? 22.777 -0.673 -24.120 1.00 97.56 246 SER A O 1
ATOM 1981 N N . VAL A 1 247 ? 21.261 -1.336 -22.608 1.00 97.38 247 VAL A N 1
ATOM 1982 C CA . VAL A 1 247 ? 20.249 -1.747 -23.602 1.00 97.38 247 VAL A CA 1
ATOM 1983 C C . VAL A 1 247 ? 19.551 -0.538 -24.233 1.00 97.38 247 VAL A C 1
ATOM 1985 O O . VAL A 1 247 ? 19.258 -0.558 -25.427 1.00 97.38 247 VAL A O 1
ATOM 1988 N N . VAL A 1 248 ? 19.291 0.507 -23.444 1.00 97.25 248 VAL A N 1
ATOM 1989 C CA . VAL A 1 248 ? 18.690 1.769 -23.910 1.00 97.25 248 VAL A CA 1
ATOM 1990 C C . VAL A 1 248 ? 19.680 2.583 -24.755 1.00 97.25 248 VAL A C 1
ATOM 1992 O O . VAL A 1 248 ? 19.262 3.297 -25.663 1.00 97.25 248 VAL A O 1
ATOM 1995 N N . GLY A 1 249 ? 20.982 2.447 -24.492 1.00 95.81 249 GLY A N 1
ATOM 1996 C CA . GLY A 1 249 ? 22.049 3.207 -25.143 1.00 95.81 249 GLY A CA 1
ATOM 1997 C C . GLY A 1 249 ? 22.378 4.528 -24.445 1.00 95.81 249 GLY A C 1
ATOM 1998 O O . GLY A 1 249 ? 22.822 5.458 -25.110 1.00 95.81 249 GLY A O 1
ATOM 1999 N N . MET A 1 250 ? 22.137 4.637 -23.133 1.00 95.62 250 MET A N 1
ATOM 2000 C CA . MET A 1 250 ? 22.493 5.818 -22.339 1.00 95.62 250 MET A CA 1
ATOM 2001 C C . MET A 1 250 ? 22.762 5.469 -20.874 1.00 95.62 250 MET A C 1
ATOM 2003 O O . MET A 1 250 ? 22.331 4.425 -20.380 1.00 95.62 250 MET A O 1
ATOM 2007 N N . GLU A 1 251 ? 23.451 6.357 -20.163 1.00 95.69 251 GLU A N 1
ATOM 2008 C CA . GLU A 1 251 ? 23.603 6.240 -18.716 1.00 95.69 251 GLU A CA 1
ATOM 2009 C C . GLU A 1 251 ? 22.284 6.574 -18.006 1.00 95.69 251 GLU A C 1
ATOM 2011 O O . GLU A 1 251 ? 21.568 7.502 -18.384 1.00 95.69 251 GLU A O 1
ATOM 2016 N N . LEU A 1 252 ? 21.941 5.776 -16.994 1.00 96.69 252 LEU A N 1
ATOM 2017 C CA . LEU A 1 252 ? 20.727 5.932 -16.198 1.00 96.69 252 LEU A CA 1
ATOM 2018 C C . LEU A 1 252 ? 21.118 6.239 -14.754 1.00 96.69 252 LEU A C 1
ATOM 2020 O O . LEU A 1 252 ? 22.080 5.666 -14.244 1.00 96.69 252 LEU A O 1
ATOM 2024 N N . GLU A 1 253 ? 20.346 7.108 -14.100 1.00 95.06 253 GLU A N 1
ATOM 2025 C CA . GLU A 1 253 ? 20.595 7.515 -12.713 1.00 95.06 253 GLU A CA 1
ATOM 2026 C C . GLU A 1 253 ? 20.655 6.308 -11.766 1.00 95.06 253 GLU A C 1
ATOM 2028 O O . GLU A 1 253 ? 19.810 5.409 -11.827 1.00 95.06 253 GLU A O 1
ATOM 2033 N N . SER A 1 254 ? 21.634 6.319 -10.858 1.00 93.31 254 SER A N 1
ATOM 2034 C CA . SER A 1 254 ? 21.774 5.287 -9.830 1.00 93.31 254 SER A CA 1
ATOM 2035 C C . SER A 1 254 ? 20.605 5.299 -8.842 1.00 93.31 254 SER A C 1
ATOM 2037 O O . SER A 1 254 ? 19.918 6.309 -8.655 1.00 93.31 254 SER A O 1
ATOM 2039 N N . LEU A 1 255 ? 20.406 4.175 -8.156 1.00 93.00 255 LEU A N 1
ATOM 2040 C CA . LEU A 1 255 ? 19.408 4.045 -7.103 1.00 93.00 255 LEU A CA 1
ATOM 2041 C C . LEU A 1 255 ? 19.632 5.066 -5.992 1.00 93.00 255 LEU A C 1
ATOM 2043 O O . LEU A 1 255 ? 18.667 5.693 -5.566 1.00 93.00 255 LEU A O 1
ATOM 2047 N N . THR A 1 256 ? 20.880 5.257 -5.561 1.00 90.69 256 THR A N 1
ATOM 2048 C CA . THR A 1 256 ? 21.241 6.217 -4.509 1.00 90.69 256 THR A CA 1
ATOM 2049 C C . THR A 1 256 ? 20.844 7.634 -4.906 1.00 90.69 256 THR A C 1
ATOM 2051 O O . THR A 1 256 ? 20.115 8.290 -4.169 1.00 90.69 256 THR A O 1
ATOM 2054 N N . THR A 1 257 ? 21.213 8.063 -6.117 1.00 93.44 257 THR A N 1
ATOM 2055 C CA . THR A 1 257 ? 20.872 9.396 -6.637 1.00 93.44 257 THR A CA 1
ATOM 2056 C C . THR A 1 257 ? 19.358 9.606 -6.692 1.00 93.44 257 THR A C 1
ATOM 2058 O O . THR A 1 257 ? 18.845 10.643 -6.271 1.00 93.44 257 THR A O 1
ATOM 2061 N N . ILE A 1 258 ? 18.611 8.610 -7.181 1.00 95.19 258 ILE A N 1
ATOM 2062 C CA . ILE A 1 258 ? 17.146 8.681 -7.247 1.00 95.19 258 ILE A CA 1
ATOM 2063 C C . ILE A 1 258 ? 16.532 8.708 -5.845 1.00 95.19 258 ILE A C 1
ATOM 2065 O O . ILE A 1 258 ? 15.586 9.466 -5.612 1.00 95.19 258 ILE A O 1
ATOM 2069 N N . ALA A 1 259 ? 17.034 7.880 -4.928 1.00 94.62 259 ALA A N 1
ATOM 2070 C CA . ALA A 1 259 ? 16.560 7.805 -3.554 1.00 94.62 259 ALA A CA 1
ATOM 2071 C C . ALA A 1 259 ? 16.758 9.147 -2.845 1.00 94.62 259 ALA A C 1
ATOM 2073 O O . ALA A 1 259 ? 15.791 9.702 -2.336 1.00 94.62 259 ALA A O 1
ATOM 2074 N N . GLU A 1 260 ? 17.965 9.711 -2.888 1.00 94.12 260 GLU A N 1
ATOM 2075 C CA . GLU A 1 260 ? 18.292 11.011 -2.295 1.00 94.12 260 GLU A CA 1
ATOM 2076 C C . GLU A 1 260 ? 17.413 12.122 -2.867 1.00 94.12 260 GLU A C 1
ATOM 2078 O O . GLU A 1 260 ? 16.719 12.815 -2.122 1.00 94.12 260 GLU A O 1
ATOM 2083 N N . ARG A 1 261 ? 17.346 12.236 -4.199 1.00 95.56 261 ARG A N 1
ATOM 2084 C CA . ARG A 1 261 ? 16.548 13.266 -4.874 1.00 95.56 261 ARG A CA 1
ATOM 2085 C C . ARG A 1 261 ? 15.064 13.181 -4.515 1.00 95.56 261 ARG A C 1
ATOM 2087 O O . ARG A 1 261 ? 14.435 14.204 -4.239 1.00 95.56 261 ARG A O 1
ATOM 2094 N N . ARG A 1 262 ? 14.479 11.977 -4.512 1.00 96.06 262 ARG A N 1
ATOM 2095 C CA . ARG A 1 262 ? 13.058 11.781 -4.170 1.00 96.06 262 ARG A CA 1
ATOM 2096 C C . ARG A 1 262 ? 12.790 11.995 -2.685 1.00 96.06 262 ARG A C 1
ATOM 2098 O O . ARG A 1 262 ? 11.742 12.541 -2.351 1.00 96.06 262 ARG A O 1
ATOM 2105 N N . THR A 1 263 ? 13.717 11.602 -1.816 1.00 94.25 263 THR A N 1
ATOM 2106 C CA . THR A 1 263 ? 13.616 11.837 -0.373 1.00 94.25 263 THR A CA 1
ATOM 2107 C C . THR A 1 263 ? 13.666 13.326 -0.072 1.00 94.25 263 THR A C 1
ATOM 2109 O O . THR A 1 263 ? 12.752 13.828 0.570 1.00 94.25 263 THR A O 1
ATOM 2112 N N . LEU A 1 264 ? 14.641 14.064 -0.612 1.00 93.56 264 LEU A N 1
ATOM 2113 C CA . LEU A 1 264 ? 14.731 15.519 -0.443 1.00 93.56 264 LEU A CA 1
ATOM 2114 C C . LEU A 1 264 ? 13.488 16.236 -0.976 1.00 93.56 264 LEU A C 1
ATOM 2116 O O . LEU A 1 264 ? 12.912 17.072 -0.286 1.00 93.56 264 LEU A O 1
ATOM 2120 N N . SER A 1 265 ? 13.020 15.865 -2.171 1.00 95.12 265 SER A N 1
ATOM 2121 C CA . SER A 1 265 ? 11.783 16.415 -2.733 1.00 95.12 265 SER A CA 1
ATOM 2122 C C . SER A 1 265 ? 10.571 16.148 -1.832 1.00 95.12 265 SER A C 1
ATOM 2124 O O . SER A 1 265 ? 9.763 17.050 -1.606 1.00 95.12 265 SER A O 1
ATOM 2126 N N . ARG A 1 266 ? 10.459 14.938 -1.265 1.00 94.12 266 ARG A N 1
ATOM 2127 C CA . ARG A 1 266 ? 9.386 14.599 -0.325 1.00 94.12 266 ARG A CA 1
ATOM 2128 C C . ARG A 1 266 ? 9.505 15.390 0.975 1.00 94.12 266 ARG A C 1
ATOM 2130 O O . ARG A 1 266 ? 8.495 15.907 1.433 1.00 94.12 266 ARG A O 1
ATOM 2137 N N . LEU A 1 267 ? 10.706 15.516 1.535 1.00 92.62 267 LEU A N 1
ATOM 2138 C CA . LEU A 1 267 ? 10.958 16.298 2.746 1.00 92.62 267 LEU A CA 1
ATOM 2139 C C . LEU A 1 267 ? 10.573 17.765 2.546 1.00 92.62 267 LEU A C 1
ATOM 2141 O O . LEU A 1 267 ? 9.824 18.295 3.357 1.00 92.62 267 LEU A O 1
ATOM 2145 N N . HIS A 1 268 ? 10.992 18.397 1.446 1.00 93.38 268 HIS A N 1
ATOM 2146 C CA . HIS A 1 268 ? 10.579 19.766 1.122 1.00 93.38 268 HIS A CA 1
ATOM 2147 C C . HIS A 1 268 ? 9.062 19.886 0.960 1.00 93.38 268 HIS A C 1
ATOM 2149 O O . HIS A 1 268 ? 8.465 20.814 1.489 1.00 93.38 268 HI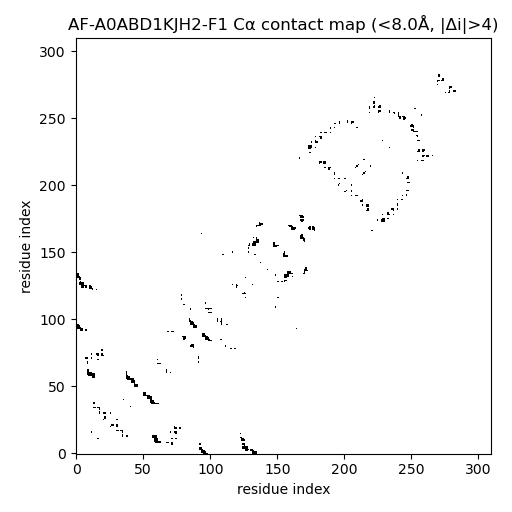S A O 1
ATOM 2155 N N . SER A 1 269 ? 8.416 18.930 0.286 1.00 94.75 269 SER A N 1
ATOM 2156 C CA . SER A 1 269 ? 6.955 18.930 0.150 1.00 94.75 269 SER A CA 1
ATOM 2157 C C . SER A 1 269 ? 6.227 18.825 1.492 1.00 94.75 269 SER A C 1
ATOM 2159 O O . SER A 1 269 ? 5.127 19.358 1.604 1.00 94.75 269 SER A O 1
ATOM 2161 N N . ILE A 1 270 ? 6.795 18.116 2.471 1.00 94.06 270 ILE A N 1
ATOM 2162 C CA . ILE A 1 270 ? 6.216 18.005 3.813 1.00 94.06 270 ILE A CA 1
ATOM 2163 C C . ILE A 1 270 ? 6.468 19.292 4.596 1.00 94.06 270 ILE A C 1
ATOM 2165 O O . ILE A 1 270 ? 5.529 19.838 5.153 1.00 94.06 270 ILE A O 1
ATOM 2169 N N . LEU A 1 271 ? 7.708 19.788 4.597 1.00 92.69 271 LEU A N 1
ATOM 2170 C CA . LEU A 1 271 ? 8.125 20.994 5.322 1.00 92.69 271 LEU A CA 1
ATOM 2171 C C . LEU A 1 271 ? 7.461 22.278 4.812 1.00 92.69 271 LEU A C 1
ATOM 2173 O O . LEU A 1 271 ? 7.317 23.223 5.568 1.00 92.69 271 LEU A O 1
ATOM 2177 N N . ASN A 1 272 ? 7.048 22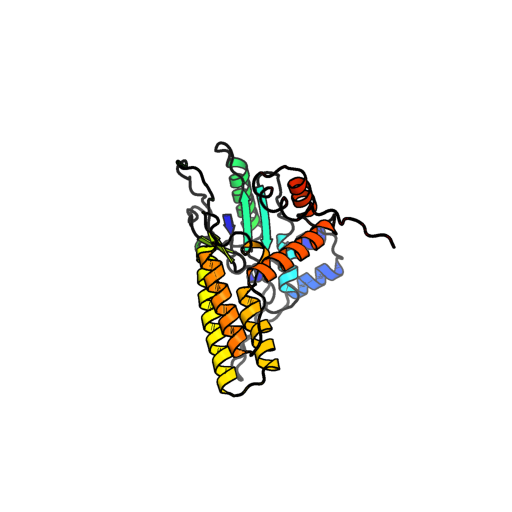.314 3.546 1.00 94.19 272 ASN A N 1
ATOM 2178 C CA . ASN A 1 272 ? 6.326 23.452 2.973 1.00 94.19 272 ASN A CA 1
ATOM 2179 C C . ASN A 1 272 ? 4.801 23.348 3.164 1.00 94.19 272 ASN A C 1
ATOM 2181 O O . ASN A 1 272 ? 4.056 24.124 2.567 1.00 94.19 272 ASN A O 1
ATOM 2185 N N . ASN A 1 273 ? 4.319 22.362 3.924 1.00 94.06 273 ASN A N 1
ATOM 2186 C CA . ASN A 1 273 ? 2.902 22.155 4.186 1.00 94.06 273 ASN A CA 1
ATOM 2187 C C . ASN A 1 273 ? 2.673 21.888 5.677 1.00 94.06 273 ASN A C 1
ATOM 2189 O O . ASN A 1 273 ? 2.682 20.739 6.118 1.00 94.06 273 ASN A O 1
ATOM 2193 N N . ASP A 1 274 ? 2.364 22.948 6.422 1.00 93.44 274 ASP A N 1
ATOM 2194 C CA . ASP A 1 274 ? 2.101 22.883 7.865 1.00 93.44 274 ASP A CA 1
ATOM 2195 C C . ASP A 1 274 ? 0.930 21.958 8.236 1.00 93.44 274 ASP A C 1
ATOM 2197 O O . ASP A 1 274 ? 0.839 21.481 9.365 1.00 93.44 274 ASP A O 1
ATOM 2201 N N . ARG A 1 275 ? 0.031 21.675 7.282 1.00 92.38 275 ARG A N 1
ATOM 2202 C CA . ARG A 1 275 ? -1.101 20.753 7.460 1.00 92.38 275 ARG A CA 1
ATOM 2203 C C . ARG A 1 275 ? -0.744 19.299 7.156 1.00 92.38 275 ARG A C 1
ATOM 2205 O O . ARG A 1 275 ? -1.601 18.424 7.274 1.00 92.38 275 ARG A O 1
ATOM 2212 N N . HIS A 1 276 ? 0.479 19.014 6.714 1.00 90.19 276 HIS A N 1
ATOM 2213 C CA . HIS A 1 276 ? 0.892 17.648 6.431 1.00 90.19 276 HIS A CA 1
ATOM 2214 C C . HIS A 1 276 ? 0.997 16.849 7.745 1.00 90.19 276 HIS A C 1
ATOM 2216 O O . HIS A 1 276 ? 1.660 17.312 8.672 1.00 90.19 276 HIS A O 1
ATOM 2222 N N . PRO A 1 277 ? 0.453 15.618 7.837 1.00 84.88 277 PRO A N 1
ATOM 2223 C CA . PRO A 1 277 ? 0.451 14.840 9.086 1.00 84.88 277 PRO A CA 1
ATOM 2224 C C . PRO A 1 277 ? 1.840 14.609 9.703 1.00 84.88 277 PRO A C 1
ATOM 2226 O O . PRO A 1 277 ? 1.989 14.494 10.912 1.00 84.88 277 PRO A O 1
ATOM 2229 N N . LEU A 1 278 ? 2.875 14.551 8.860 1.00 87.38 278 LEU A N 1
ATOM 2230 C CA . LEU A 1 278 ? 4.270 14.370 9.281 1.00 87.38 278 LEU A CA 1
ATOM 2231 C C . LEU A 1 278 ? 5.045 15.680 9.506 1.00 87.38 278 LEU A C 1
ATOM 2233 O O . LEU A 1 278 ? 6.224 15.613 9.843 1.00 87.38 278 LEU A O 1
ATOM 2237 N N . HIS A 1 279 ? 4.438 16.853 9.301 1.00 89.19 279 HIS A N 1
ATOM 2238 C CA . HIS A 1 279 ? 5.139 18.142 9.355 1.00 89.19 279 HIS A CA 1
ATOM 2239 C C . HIS A 1 279 ? 5.859 18.352 10.694 1.00 89.19 279 HIS A C 1
ATOM 2241 O O . HIS A 1 279 ? 7.086 18.457 10.747 1.00 89.19 279 HIS A O 1
ATOM 2247 N N . THR A 1 280 ? 5.098 18.298 11.787 1.00 86.69 280 THR A N 1
ATOM 2248 C CA . THR A 1 280 ? 5.606 18.491 13.149 1.00 86.69 280 THR A CA 1
ATOM 2249 C C . THR A 1 280 ? 6.642 17.434 13.533 1.00 86.69 280 THR A C 1
ATOM 2251 O O . THR A 1 280 ? 7.655 17.755 14.148 1.00 86.69 280 THR A O 1
ATOM 2254 N N . ILE A 1 281 ? 6.440 16.178 13.117 1.00 85.50 281 ILE A N 1
ATOM 2255 C CA . ILE A 1 281 ? 7.370 15.074 13.402 1.00 85.50 281 ILE A CA 1
ATOM 2256 C C . ILE A 1 281 ? 8.744 15.358 12.784 1.00 85.50 281 ILE A C 1
ATOM 2258 O O . ILE A 1 281 ? 9.765 15.236 13.460 1.00 85.50 281 ILE A O 1
ATOM 2262 N N . ILE A 1 282 ? 8.779 15.765 11.512 1.00 86.25 282 ILE A N 1
ATOM 2263 C CA . ILE A 1 282 ? 10.035 16.023 10.797 1.00 86.25 282 ILE A CA 1
ATOM 2264 C C . ILE A 1 282 ? 10.744 17.266 11.351 1.00 86.25 282 ILE A C 1
ATOM 2266 O O . ILE A 1 282 ? 11.970 17.265 11.470 1.00 86.25 282 ILE A O 1
ATOM 2270 N N . ILE A 1 283 ? 10.000 18.310 11.731 1.00 87.19 283 ILE A N 1
ATOM 2271 C CA . ILE A 1 283 ? 10.580 19.492 12.385 1.00 87.19 283 ILE A CA 1
ATOM 2272 C C . ILE A 1 283 ? 11.232 19.120 13.720 1.00 87.19 283 ILE A C 1
ATOM 2274 O O . ILE A 1 283 ? 12.383 19.487 13.958 1.00 87.19 283 ILE A O 1
ATOM 2278 N N . ASN A 1 284 ? 10.549 18.342 14.559 1.00 84.00 284 ASN A N 1
ATOM 2279 C CA . ASN A 1 284 ? 11.071 17.952 15.870 1.00 84.00 284 ASN A CA 1
ATOM 2280 C C . ASN A 1 284 ? 12.337 17.084 15.753 1.00 84.00 284 ASN A C 1
ATOM 2282 O O . ASN A 1 284 ? 13.263 17.210 16.557 1.00 84.00 284 ASN A O 1
ATOM 2286 N N . GLN A 1 285 ? 12.424 16.250 14.712 1.00 78.12 285 GLN A N 1
ATOM 2287 C CA . GLN A 1 285 ? 13.618 15.450 14.416 1.00 78.12 285 GLN A CA 1
ATOM 2288 C C . GLN A 1 285 ? 14.818 16.285 13.944 1.00 78.12 285 GLN A C 1
ATOM 2290 O O . GLN A 1 285 ? 15.956 15.867 14.134 1.00 78.12 285 GLN A O 1
ATOM 2295 N N . ARG A 1 286 ? 14.605 17.472 13.357 1.00 67.69 286 ARG A N 1
ATOM 2296 C CA . ARG A 1 286 ? 15.705 18.402 13.027 1.00 67.69 286 ARG A CA 1
ATOM 2297 C C . ARG A 1 286 ? 16.314 19.060 14.262 1.00 67.69 286 ARG A C 1
ATOM 2299 O O . ARG A 1 286 ? 17.479 19.438 14.230 1.00 67.69 286 ARG A O 1
ATOM 2306 N N . GLN A 1 287 ? 15.521 19.236 15.316 1.00 51.97 287 GLN A N 1
ATOM 2307 C CA . GLN A 1 287 ? 15.932 19.929 16.540 1.00 51.97 287 GLN A CA 1
ATOM 2308 C C . GLN A 1 287 ? 16.590 18.993 17.564 1.00 51.97 287 GLN A C 1
ATOM 2310 O O . GLN A 1 287 ? 17.194 19.461 18.526 1.00 51.97 287 GLN A O 1
ATOM 2315 N N . THR A 1 288 ? 16.506 17.676 17.358 1.00 45.66 288 THR A N 1
ATOM 2316 C CA . THR A 1 288 ? 17.179 16.674 18.189 1.00 45.66 288 THR A CA 1
ATOM 2317 C C . THR A 1 288 ? 18.547 16.331 17.585 1.00 45.66 288 THR A C 1
ATOM 2319 O O . THR A 1 288 ? 18.611 15.915 16.429 1.00 45.66 288 THR A O 1
ATOM 2322 N N . PRO A 1 289 ? 19.666 16.477 18.322 1.00 39.66 289 PRO A N 1
ATOM 2323 C CA . PRO A 1 289 ? 20.974 16.064 17.826 1.00 39.66 289 PRO A CA 1
ATOM 2324 C C . PRO A 1 289 ? 21.021 14.533 17.743 1.00 39.66 289 PRO A C 1
ATOM 2326 O O . PRO A 1 289 ? 21.235 13.842 18.736 1.00 39.66 289 PRO A O 1
ATOM 2329 N N . VAL A 1 290 ? 20.792 13.985 16.549 1.00 41.97 290 VAL A N 1
ATOM 2330 C CA . VAL A 1 290 ? 21.006 12.561 16.267 1.00 41.97 290 VAL A CA 1
ATOM 2331 C C . VAL A 1 290 ? 22.500 12.355 15.961 1.00 41.97 290 VAL A C 1
ATOM 2333 O O . VAL A 1 290 ? 22.992 12.941 14.995 1.00 41.97 290 VAL A O 1
ATOM 2336 N N . PRO A 1 291 ? 23.238 11.499 16.699 1.00 36.41 291 PRO A N 1
ATOM 2337 C CA . PRO A 1 291 ? 24.687 11.313 16.515 1.00 36.41 291 PRO A CA 1
ATOM 2338 C C . PRO A 1 291 ? 25.112 10.734 15.152 1.00 36.41 291 PRO A C 1
ATOM 2340 O O . PRO A 1 291 ? 26.296 10.673 14.850 1.00 36.41 291 PRO A O 1
ATOM 2343 N N . LEU A 1 292 ? 24.173 10.276 14.319 1.00 36.62 292 LEU A N 1
ATOM 2344 C CA . LEU A 1 292 ? 24.463 9.470 13.124 1.00 36.62 292 LEU A CA 1
ATOM 2345 C C . LEU A 1 292 ? 24.657 10.275 11.825 1.00 36.62 292 LEU A C 1
ATOM 2347 O O . LEU A 1 292 ? 24.926 9.679 10.785 1.00 36.62 292 LEU A O 1
ATOM 2351 N N . LEU A 1 293 ? 24.527 11.605 11.859 1.00 35.06 293 LEU A N 1
ATOM 2352 C CA . LEU A 1 293 ? 24.644 12.464 10.666 1.00 35.06 293 LEU A CA 1
ATOM 2353 C C . LEU A 1 293 ? 25.819 13.457 10.704 1.00 35.06 293 LEU A C 1
ATOM 2355 O O . LEU A 1 293 ? 26.081 14.111 9.694 1.00 35.06 293 LEU A O 1
ATOM 2359 N N . GLN A 1 294 ? 26.564 13.549 11.8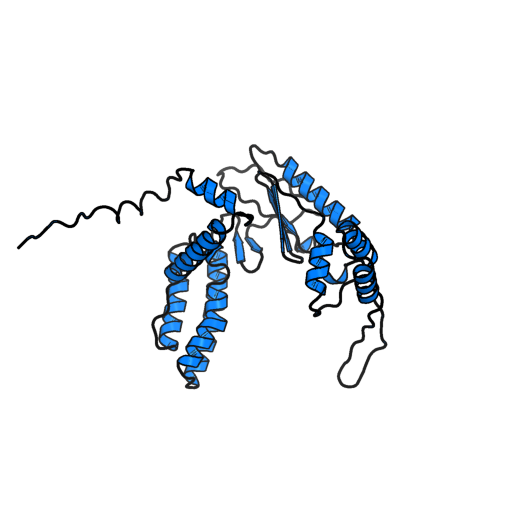11 1.00 31.78 294 GLN A N 1
ATOM 2360 C CA . GLN A 1 294 ? 27.676 14.505 11.931 1.00 31.78 294 GLN A CA 1
ATOM 2361 C C . GLN A 1 294 ? 28.923 14.120 11.116 1.00 31.78 294 GLN A C 1
ATOM 2363 O O . GLN A 1 294 ? 29.658 15.007 10.691 1.00 31.78 294 GLN A O 1
ATOM 2368 N N . ASP A 1 295 ? 29.110 12.845 10.765 1.00 33.03 295 ASP A N 1
ATOM 2369 C CA . ASP A 1 295 ? 30.333 12.396 10.076 1.00 33.03 295 ASP A CA 1
ATOM 2370 C C . ASP A 1 295 ? 30.372 12.671 8.562 1.00 33.03 295 ASP A C 1
ATOM 2372 O O . ASP A 1 295 ? 31.362 12.355 7.903 1.00 33.03 295 ASP A O 1
ATOM 2376 N N . ARG A 1 296 ? 29.320 13.253 7.967 1.00 36.94 296 ARG A N 1
ATOM 2377 C CA . ARG A 1 296 ? 29.307 13.558 6.519 1.00 36.94 296 ARG A CA 1
ATOM 2378 C C . ARG A 1 296 ? 29.106 15.021 6.149 1.00 36.94 296 ARG A C 1
ATOM 2380 O O . ARG A 1 296 ? 29.439 15.383 5.028 1.00 36.94 296 ARG A O 1
ATOM 2387 N N . GLN A 1 297 ? 28.633 15.869 7.061 1.00 31.28 297 GLN A N 1
ATOM 2388 C CA . GLN A 1 297 ? 28.487 17.308 6.793 1.00 31.28 297 GLN A CA 1
ATOM 2389 C C . GLN A 1 297 ? 29.733 18.136 7.145 1.00 31.28 297 GLN A C 1
ATOM 2391 O O . GLN A 1 297 ? 29.829 19.285 6.726 1.00 31.28 297 GLN A O 1
ATOM 2396 N N . ALA A 1 298 ? 30.725 17.560 7.831 1.00 31.11 298 ALA A N 1
ATOM 2397 C CA . ALA A 1 298 ? 31.973 18.253 8.165 1.00 31.11 298 ALA A CA 1
ATOM 2398 C C . ALA A 1 298 ? 32.970 18.388 6.988 1.00 31.11 298 ALA A C 1
ATOM 2400 O O . ALA A 1 298 ? 34.019 19.001 7.156 1.00 31.11 298 ALA A O 1
ATOM 2401 N N . ALA A 1 299 ? 32.669 17.834 5.805 1.00 32.97 299 ALA A N 1
ATOM 2402 C CA . ALA A 1 299 ? 33.598 17.812 4.668 1.00 32.97 299 ALA A CA 1
ATOM 2403 C C . ALA A 1 299 ? 33.317 18.855 3.565 1.00 32.97 299 ALA A C 1
ATOM 2405 O O . ALA A 1 299 ? 34.140 18.999 2.668 1.00 32.97 299 ALA A O 1
ATOM 2406 N N . GLU A 1 300 ? 32.204 19.599 3.614 1.00 33.28 300 GLU A N 1
ATOM 2407 C CA . GLU A 1 300 ? 31.835 20.554 2.543 1.00 33.28 300 GLU A CA 1
ATOM 2408 C C . GLU A 1 300 ? 31.731 22.020 2.983 1.00 33.28 300 GLU A C 1
ATOM 2410 O O . GLU A 1 300 ? 31.402 22.892 2.183 1.00 33.28 300 GLU A O 1
ATOM 2415 N N . VAL A 1 301 ? 32.089 22.341 4.225 1.00 35.06 301 VAL A N 1
ATOM 2416 C CA . VAL A 1 301 ? 32.147 23.730 4.691 1.00 35.06 301 VAL A CA 1
ATOM 2417 C C . VAL A 1 301 ? 33.490 23.951 5.365 1.00 35.06 301 VAL A C 1
ATOM 2419 O O . VAL A 1 301 ? 33.592 23.762 6.564 1.00 35.06 301 VAL A O 1
ATOM 2422 N N . ILE A 1 302 ? 34.522 24.261 4.574 1.00 30.83 302 ILE A N 1
ATOM 2423 C CA . ILE A 1 302 ? 35.652 25.172 4.856 1.00 30.83 302 ILE A CA 1
ATOM 2424 C C . ILE A 1 302 ? 36.525 25.167 3.589 1.00 30.83 302 ILE A C 1
ATOM 2426 O O . ILE A 1 302 ? 37.338 24.276 3.368 1.00 30.83 302 ILE A O 1
ATOM 2430 N N . CYS A 1 303 ? 36.352 26.177 2.739 1.00 25.16 303 CYS A N 1
ATOM 2431 C CA . CYS A 1 303 ? 37.407 26.646 1.842 1.00 25.16 303 CYS A CA 1
ATOM 2432 C C . CYS A 1 303 ? 37.155 28.144 1.583 1.00 25.16 303 CYS A C 1
ATOM 2434 O O . CYS A 1 303 ? 36.284 28.480 0.780 1.00 25.16 303 CYS A O 1
ATOM 2436 N N . PRO A 1 304 ? 37.834 29.065 2.292 1.00 30.25 304 PRO A N 1
ATOM 2437 C CA . PRO A 1 304 ? 37.747 30.487 1.999 1.00 30.25 304 PRO A CA 1
ATOM 2438 C C . PRO A 1 304 ? 38.571 30.783 0.743 1.00 30.25 304 PRO A C 1
ATOM 2440 O O . PRO A 1 304 ? 39.757 30.459 0.679 1.00 30.25 304 PRO A O 1
ATOM 2443 N N . GLN A 1 305 ? 37.940 31.393 -0.261 1.00 30.88 305 GLN A N 1
ATOM 2444 C CA . GLN A 1 305 ? 38.641 31.936 -1.420 1.00 30.88 305 GLN A CA 1
ATOM 2445 C C . GLN A 1 305 ? 39.534 33.101 -0.978 1.00 30.88 305 GLN A C 1
ATOM 2447 O O . GLN A 1 305 ? 39.055 34.097 -0.439 1.00 30.88 305 GLN A O 1
ATOM 2452 N N . GLY A 1 306 ? 40.840 32.947 -1.196 1.00 28.36 306 GLY A N 1
ATOM 2453 C CA . GLY A 1 306 ? 41.832 34.006 -1.073 1.00 28.36 306 GLY A CA 1
ATOM 2454 C C . GLY A 1 306 ? 41.871 34.885 -2.325 1.00 28.36 306 GLY A C 1
ATOM 2455 O O . GLY A 1 306 ? 41.781 34.395 -3.447 1.00 28.36 306 GLY A O 1
ATOM 2456 N N . HIS A 1 307 ? 41.996 36.185 -2.075 1.00 31.80 307 HIS A N 1
ATOM 2457 C CA . HIS A 1 307 ? 42.109 37.320 -2.990 1.00 31.80 307 HIS A CA 1
ATOM 2458 C C . HIS A 1 307 ? 43.052 37.158 -4.191 1.00 31.80 307 HIS A C 1
ATOM 2460 O O . HIS A 1 307 ? 44.126 36.571 -4.078 1.00 31.80 307 HIS A O 1
ATOM 2466 N N . THR A 1 308 ? 42.772 37.904 -5.265 1.00 27.53 308 THR A N 1
ATOM 2467 C CA . THR A 1 308 ? 43.831 38.653 -5.961 1.00 27.53 308 THR A CA 1
ATOM 2468 C C . THR A 1 308 ? 43.282 39.973 -6.503 1.00 27.53 308 THR A C 1
ATOM 2470 O O . THR A 1 308 ? 42.291 39.998 -7.229 1.00 27.53 308 THR A O 1
ATOM 2473 N N . THR A 1 309 ? 43.925 41.062 -6.092 1.00 31.94 309 THR A N 1
ATOM 2474 C CA . THR A 1 309 ? 43.799 42.408 -6.651 1.00 31.94 309 THR A CA 1
ATOM 2475 C C . THR A 1 309 ? 44.948 42.626 -7.637 1.00 31.94 309 THR A C 1
ATOM 2477 O O . THR A 1 309 ? 46.052 42.144 -7.375 1.00 31.94 309 THR A O 1
ATOM 2480 N N . VAL A 1 310 ? 44.658 43.444 -8.655 1.00 35.62 310 VAL A N 1
ATOM 2481 C CA . VAL A 1 310 ? 45.466 44.035 -9.748 1.00 35.62 310 VAL A CA 1
ATOM 2482 C C . VAL A 1 310 ? 45.089 43.462 -11.106 1.00 35.62 310 VAL A C 1
ATOM 2484 O O . VAL A 1 310 ? 45.383 42.279 -11.370 1.00 35.62 310 VAL A O 1
#

Foldseek 3Di:
DKWFFDVLQQQFQLVLLLVLCVVVVNDNVVSVVSSCQQFVDWDWDDDPPDIDDTDTDNGGHDPPDPCSQVSSCSLPVVDFDDDPFWGWDDDRRMIDIGGHQDPNPCPVVLVSVVVVLVVCVVRRTHIDLVLAEAEAQDPDPDDDDDDFRDHPNDGRHYDQWDQDPNAIAGSPRARVVRLVVLLVQLVVLLVVLLVCLVVVNALVVSVVSCVPRNCCSNCPVLLSHVVRYDPVSQVSSQVSQCSSCVSSVHHDDGSNRSNVVVNVVVLVVLCVDPPRPCNVVVVVVVVDPDVPPPVPPVPPPDDDDDDDDD

Mean predicted aligned error: 8.23 Å

Secondary structure (DSSP, 8-state):
-EEEBTTGGGG-BHHHHHHHHHHTT--HHHHHHHHHHHHSEEE--EETTEEPPPEEESBSPPTT-SSHHHHHHHHHTT---B-SSEEEEEETTEEEEEE--BTTB-HHHHHHHHHHHHHHHHTT--B-TTT-EE------SSPPPPPPPEETTEEPEE-SEEEETTEEEETT---HHHHHHHHHHHHHHHHHHHHHHHTT--HHHHHHHIIIIIIHHHTTTHHHHGGGS-HHHHHHHHHHHHHHHHHHTS----HHHHHHHHHHHHHHHHHT-TTSTTHHHHHHHHHS--TTSHHHHTTSS--PPP----

Sequence (310 aa):
MFFDFSSAFNTIQALLLRDKLLRMGVEPGLVTWITEYLTEWPQFVRLGDLTSEAVVSSIGAPQGTVLSPVLFTLYTTDFSYNSETCHMQKFSDNTAIVGCIRDGQEREYRCLVEDFVGWCQTNQLQLNTTKTKEMVVDFRRTAPPLVPVTIDGENVETVCTYKYLGVHLDNKMDWSTNSDALYKKGQSRLYFLRRLRSFNVCNRLLLMFYQSVMASVLFYAVVCWGGSTRKRDNGRLDRLVRKAGSVVGMELESLTTIAERRTLSRLHSILNNDRHPLHTIIINQRQTPVPLLQDRQAAEVICPQGHTTV

Radius of gyration: 25.3 Å; Cα contacts (8 Å, |Δi|>4): 363; chains: 1; bounding box: 77×61×63 Å

Nearest PDB structures (foldseek):
  8c8j-assembly1_A  TM=5.456E-01  e=5.124E-06  Homo sapiens
  8gh6-assembly1_A  TM=5.467E-01  e=1.102E-05  Bombyx mori
  8ibz-assembly1_C  TM=4.658E-01  e=8.349E-05  Bombyx mori
  7z2g-assembly1_A  TM=5.896E-01  e=5.319E-02  Human immunodeficiency virus type 1 BH10
  1lwe-assembly1_B  TM=4.198E-01  e=9.670E-01  Human immunodeficiency virus 1

pLDDT: mean 88.22, std 16.4, range [25.16, 98.12]